Protein 2PBP (pdb70)

Sequence (255 aa):
FVSIAARQEGAVGIIELARPDVLNALSRQMVAEIVAAVEAFDRNEKVRVIVLTGRGRAFAAGADIQEMAKDDPIRLEWLNQFADWDRLSIVKTPMIAAVNGLALGGGFELALSCDLIVASSAAEFGFPEVNLGVMPGAGGTQRLTKLIGPKRALEWLWTGARMSAKEAEQLGIVNRVVSPELLMEETMRLAGRLAEQPPLALRLIKEAVQKAVDYPLYEGMQFERKNFYLLFASEDQKEGMAAFLEKRKPRFQGK

Radius of gyration: 18.99 Å; Cα contacts (8 Å, |Δi|>4): 459; chains: 1; bounding box: 45×54×40 Å

InterPro domains:
  IPR001753 Enoyl-CoA hydratase/isomerase-like domain [PF00378] (12-257)
  IPR014748 Enoyl-CoA hydratase, C-terminal [G3DSA:1.10.12.10] (201-257)
  IPR018376 Enoyl-CoA hydratase/isomerase, conserved site [PS00166] (99-119)
  IPR029045 ClpP/crotonase-like domain superfamily [SSF52096] (7-257)

Secondary structure (DSSP, 8-state):
--SEEEEEETTEEEEEE--GGGTT---HHHHHHHHHHHHHHHH-TT--EEEEEESTTEEE----HHHHHT--HHHHHHH-TTHHHHHHHT--S-EEEEE-SEEETHHHHHHHTSSEEEEETT-EEE-GGGGGT----SSHHHHHHHHH-HHHHHHHHHH-PPEEHHHHHHTTS-SEEE-GGGHHHHHHHHHHHHHTS-HHHHHHHHHHHHHHHHS-HHHHHHHHHHHHHHHTTSHHHHHHHHHHHTTS-------

Foldseek 3Di:
DPQWDWDDDFQEIEIEGRDVVVLSAPALVSLLVVLVSLVVSLPDPSHQEYEQAYPDQFRYEYHDPVRVVVDDVVVCVVPVSLVSLVSLLPRLHAYEYLTLAEQEQVRLLNRLSHDAYEYAQRYKYAYQQVVVVGFRDNCLLPSVCLQQNDVVSCVRRNPRDIHGPVVCCVSVNHVYYYHNVCRVVVVVVVSVVSSQDASLVSRLVVVLVVCVSPPDVVVSVVSSVVSVVVCVVDVQVVQVVVCVVVVHRGRHDND

Organism: Geobacillus kaustophilus (strain HTA426) (NCBI:txid235909)

Solvent-accessible surface area: 13841 Å² total; per-residue (Å²): 141,126,6,11,38,52,121,100,102,70,27,6,0,1,0,41,0,19,86,51,104,67,49,0,14,9,21,68,105,4,7,40,11,1,4,45,4,0,35,43,18,38,173,53,161,150,7,49,0,0,0,0,10,8,97,51,170,1,0,0,18,24,28,65,94,146,37,61,77,132,36,68,112,116,74,69,127,208,62,94,48,83,38,36,22,92,106,4,44,129,6,78,11,17,2,1,0,0,0,26,0,24,0,19,3,11,0,2,5,1,0,14,12,12,55,53,6,0,0,0,76,52,2,57,0,4,2,49,22,50,106,94,72,81,125,8,40,8,25,0,34,110,64,0,46,118,86,4,25,76,180,121,0,72,104,33,16,179,77,8,48,122,1,55,5,113,73,0,46,134,29,54,9,4,77,86,34,16,45,72,130,72,4,62,86,28,0,36,108,35,0,28,132,39,7,115,83,26,30,53,23,37,89,18,105,24,29,17,78,72,59,73,81,104,84,98,141,150,87,13,80,64,61,91,88,124,12,122,133,111,35,91,88,10,103,6,38,133,39,20,101,36,0,168,146,108,184,96,153,50,152,30,121,21,103

Structure (mmCIF, N/CA/C/O backbone):
data_2PBP
#
_entry.id   2PBP
#
_cell.length_a   75.801
_cell.length_b   75.801
_cell.length_c   137.060
_cell.angle_alpha   90.00
_cell.angle_beta   90.00
_cell.angle_gamma   120.00
#
_symmetry.space_group_name_H-M   'P 63 2 2'
#
loop_
_entity.id
_entity.type
_entity.pdbx_description
1 polymer 'Enoyl-CoA hydratase subunit I'
2 water water
#
loop_
_atom_site.group_PDB
_atom_site.id
_atom_site.type_symbol
_atom_site.label_atom_id
_atom_site.label_alt_id
_atom_site.label_comp_id
_atom_site.label_asym_id
_atom_site.label_entity_id
_atom_site.label_seq_id
_atom_site.pdbx_PDB_ins_code
_atom_site.Cartn_x
_atom_site.Cartn_y
_atom_site.Cartn_z
_atom_site.occupancy
_atom_site.B_iso_or_equiv
_atom_site.auth_seq_id
_atom_site.auth_comp_id
_atom_site.auth_asym_id
_atom_site.auth_atom_id
_atom_site.pdbx_PDB_model_num
ATOM 1 N N . PHE A 1 4 ? 2.914 48.353 22.654 1.00 40.54 4 PHE A N 1
ATOM 2 C CA . PHE A 1 4 ? 3.400 49.617 22.029 1.00 40.39 4 PHE A CA 1
ATOM 3 C C . PHE A 1 4 ? 2.402 50.132 20.999 1.00 38.14 4 PHE A C 1
ATOM 4 O O . PHE A 1 4 ? 1.829 49.358 20.231 1.00 38.23 4 PHE A O 1
ATOM 12 N N . VAL A 1 5 ? 2.201 51.444 20.985 1.00 32.63 5 VAL A N 1
ATOM 13 C CA . VAL A 1 5 ? 1.267 52.054 20.052 1.00 30.87 5 VAL A CA 1
ATOM 14 C C . VAL A 1 5 ? 1.943 53.042 19.108 1.00 28.42 5 VAL A C 1
ATOM 15 O O . VAL A 1 5 ? 1.314 53.535 18.173 1.00 29.98 5 VAL A O 1
ATOM 19 N N . SER A 1 6 ? 3.222 53.324 19.344 1.00 21.47 6 SER A N 1
ATOM 20 C CA . SER A 1 6 ? 3.953 54.268 18.504 1.00 18.24 6 SER A CA 1
ATOM 21 C C . SER A 1 6 ? 5.136 53.644 17.768 1.00 15.53 6 SER A C 1
ATOM 22 O O . SER A 1 6 ? 5.736 54.281 16.904 1.00 12.06 6 SER A O 1
ATOM 25 N N . ILE A 1 7 ? 5.476 52.408 18.116 1.00 13.36 7 ILE A N 1
ATOM 26 C CA . ILE A 1 7 ? 6.588 51.722 17.467 1.00 13.37 7 ILE A CA 1
ATOM 27 C C . ILE A 1 7 ? 6.229 50.275 17.167 1.00 13.76 7 ILE A C 1
ATOM 28 O O . ILE A 1 7 ? 5.242 49.754 17.682 1.00 11.92 7 ILE A O 1
ATOM 33 N N . ALA A 1 8 ? 7.036 49.640 16.323 1.00 11.60 8 ALA A N 1
ATOM 34 C CA . ALA A 1 8 ? 6.838 48.245 15.956 1.00 12.42 8 ALA A CA 1
ATOM 35 C C . ALA A 1 8 ? 8.195 47.555 16.010 1.00 13.90 8 ALA A C 1
ATOM 36 O O . ALA A 1 8 ? 9.135 47.970 15.330 1.00 13.88 8 ALA A O 1
ATOM 38 N N . ALA A 1 9 ? 8.299 46.513 16.828 1.00 13.32 9 ALA A N 1
ATOM 39 C CA . ALA A 1 9 ? 9.553 45.781 16.965 1.00 12.96 9 ALA A CA 1
ATOM 40 C C . ALA A 1 9 ? 9.455 44.382 16.374 1.00 14.95 9 ALA A C 1
ATOM 41 O O . ALA A 1 9 ? 8.397 43.750 16.408 1.00 16.00 9 ALA A O 1
ATOM 43 N N . ARG A 1 10 ? 10.568 43.904 15.831 1.00 14.49 10 ARG A N 1
ATOM 44 C CA . ARG A 1 10 ? 10.628 42.577 15.234 1.00 14.31 10 ARG A CA 1
ATOM 45 C C . ARG A 1 10 ? 12.066 42.088 15.238 1.00 14.08 10 ARG A C 1
ATOM 46 O O . ARG A 1 10 ? 12.994 42.866 15.456 1.00 10.69 10 ARG A O 1
ATOM 54 N N . GLN A 1 11 ? 12.250 40.798 14.993 1.00 13.34 11 GLN A N 1
ATOM 55 C CA . GLN A 1 11 ? 13.588 40.232 14.972 1.00 15.56 11 GLN A CA 1
ATOM 56 C C . GLN A 1 11 ? 13.878 39.500 13.676 1.00 14.30 11 GLN A C 1
ATOM 57 O O . GLN A 1 11 ? 13.009 38.844 13.105 1.00 15.40 11 GLN A O 1
ATOM 63 N N . GLU A 1 12 ? 15.111 39.639 13.213 1.00 12.88 12 GLU A N 1
ATOM 64 C CA . GLU A 1 12 ? 15.569 38.991 11.994 1.00 14.81 12 GLU A CA 1
ATOM 65 C C . GLU A 1 12 ? 16.894 38.361 12.390 1.00 12.75 12 GLU A C 1
ATOM 66 O O . GLU A 1 12 ? 17.931 39.022 12.388 1.00 11.17 12 GLU A O 1
ATOM 72 N N . GLY A 1 13 ? 16.852 37.082 12.753 1.00 10.56 13 GLY A N 1
ATOM 73 C CA . GLY A 1 13 ? 18.063 36.412 13.181 1.00 10.15 13 GLY A CA 1
ATOM 74 C C . GLY A 1 13 ? 18.477 36.992 14.522 1.00 9.35 13 GLY A C 1
ATOM 75 O O . GLY A 1 13 ? 17.666 37.060 15.445 1.00 10.40 13 GLY A O 1
ATOM 76 N N . ALA A 1 14 ? 19.729 37.426 14.630 1.00 8.53 14 ALA A N 1
ATOM 77 C CA . ALA A 1 14 ? 20.238 38.002 15.873 1.00 8.92 14 ALA A CA 1
ATOM 78 C C . ALA A 1 14 ? 20.144 39.526 15.856 1.00 8.74 14 ALA A C 1
ATOM 79 O O . ALA A 1 14 ? 20.770 40.206 16.671 1.00 9.13 14 ALA A O 1
ATOM 81 N N . VAL A 1 15 ? 19.354 40.057 14.929 1.00 7.84 15 VAL A N 1
ATOM 82 C CA . VAL A 1 15 ? 19.181 41.502 14.800 1.00 7.58 15 VAL A CA 1
ATOM 83 C C . VAL A 1 15 ? 17.785 41.937 15.246 1.00 9.59 15 VAL A C 1
ATOM 8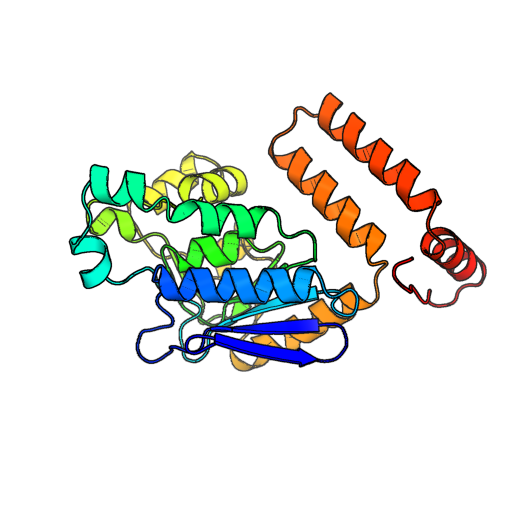4 O O . VAL A 1 15 ? 16.778 41.431 14.750 1.00 11.10 15 VAL A O 1
ATOM 88 N N . GLY A 1 16 ? 17.732 42.867 16.196 1.00 9.32 16 GLY A N 1
ATOM 89 C CA . GLY A 1 16 ? 16.454 43.363 16.670 1.00 8.79 16 GLY A CA 1
ATOM 90 C C . GLY A 1 16 ? 16.178 44.670 15.952 1.00 11.45 16 GLY A C 1
ATOM 91 O O . GLY A 1 16 ? 17.039 45.549 15.907 1.00 10.51 16 GLY A O 1
ATOM 92 N N . ILE A 1 17 ? 14.984 44.793 15.379 1.00 8.12 17 ILE A N 1
ATOM 93 C CA . ILE A 1 17 ? 14.613 46.001 14.653 1.00 9.25 17 ILE A CA 1
ATOM 94 C C . ILE A 1 17 ? 13.500 46.766 15.363 1.00 8.55 17 ILE A C 1
ATOM 95 O O . ILE A 1 17 ? 12.492 46.188 15.769 1.00 9.24 17 ILE A O 1
ATOM 100 N N . ILE A 1 18 ? 13.696 48.069 15.517 1.00 7.59 18 ILE A N 1
ATOM 101 C CA . ILE A 1 18 ? 12.685 48.915 16.126 1.00 8.10 18 ILE A CA 1
ATOM 102 C C . ILE A 1 18 ? 12.327 49.965 15.079 1.00 10.48 18 ILE A C 1
ATOM 103 O O . ILE A 1 18 ? 13.158 50.790 14.693 1.00 10.16 18 ILE A O 1
ATOM 108 N N . GLU A 1 19 ? 11.091 49.910 14.602 1.00 9.21 19 GLU A N 1
ATOM 109 C CA . GLU A 1 19 ? 10.622 50.840 13.589 1.00 9.40 19 GLU A CA 1
ATOM 110 C C . GLU A 1 19 ? 9.653 51.846 14.191 1.00 8.14 19 GLU A C 1
ATOM 111 O O . GLU A 1 19 ? 8.610 51.466 14.724 1.00 9.44 19 GLU A O 1
ATOM 117 N N . LEU A 1 20 ? 10.008 53.127 14.132 1.00 6.53 20 LEU A N 1
ATOM 118 C CA . LEU A 1 20 ? 9.116 54.163 14.647 1.00 8.15 20 LEU A CA 1
ATOM 119 C C . LEU A 1 20 ? 7.901 54.068 13.732 1.00 8.99 20 LEU A C 1
ATOM 120 O O . LEU A 1 20 ? 8.042 54.104 12.506 1.00 9.38 20 LEU A O 1
ATOM 125 N N . ALA A 1 21 ? 6.716 53.947 14.323 1.00 10.17 21 ALA A N 1
ATOM 126 C CA . ALA A 1 21 ? 5.497 53.773 13.542 1.00 12.46 21 ALA A CA 1
ATOM 127 C C . ALA A 1 21 ? 4.431 54.865 13.604 1.00 12.38 21 ALA A C 1
ATOM 128 O O . ALA A 1 21 ? 3.244 54.566 13.759 1.00 13.24 21 ALA A O 1
ATOM 130 N N . ARG A 1 22 ? 4.843 56.124 13.482 1.00 9.49 22 ARG A N 1
ATOM 131 C CA . ARG A 1 22 ? 3.892 57.230 13.479 1.0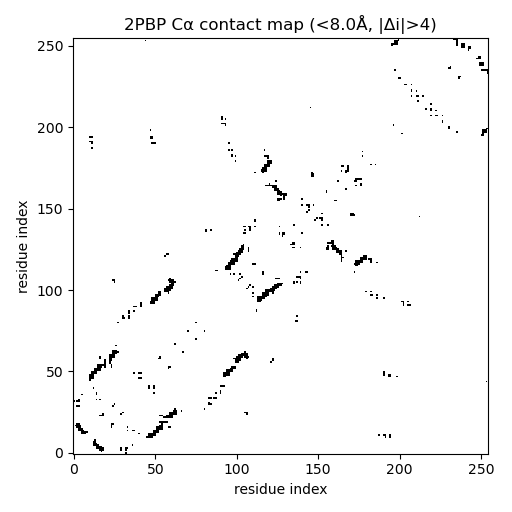0 9.13 22 ARG A CA 1
ATOM 132 C C . ARG A 1 22 ? 4.201 58.156 12.307 1.00 8.65 22 ARG A C 1
ATOM 133 O O . ARG A 1 22 ? 4.407 59.357 12.483 1.00 9.23 22 ARG A O 1
ATOM 141 N N . PRO A 1 23 ? 4.230 57.600 11.083 1.00 7.74 23 PRO A N 1
ATOM 142 C CA . PRO A 1 23 ? 4.518 58.381 9.878 1.00 9.43 23 PRO A CA 1
ATOM 143 C C . PRO A 1 23 ? 3.523 59.514 9.655 1.00 9.07 23 PRO A C 1
ATOM 144 O O . PRO A 1 23 ? 3.841 60.497 8.995 1.00 10.79 23 PRO A O 1
ATOM 148 N N . ASP A 1 24 ? 2.324 59.367 10.214 1.00 11.79 24 ASP A N 1
ATOM 149 C CA . ASP A 1 24 ? 1.284 60.385 10.086 1.00 11.35 24 ASP A CA 1
ATOM 150 C C . ASP A 1 24 ? 1.745 61.713 10.694 1.00 12.66 24 ASP A C 1
ATOM 151 O O . ASP A 1 24 ? 1.245 62.779 10.333 1.00 13.77 24 ASP A O 1
ATOM 156 N N . VAL A 1 25 ? 2.695 61.644 11.623 1.00 11.58 25 VAL A N 1
ATOM 157 C CA . VAL A 1 25 ? 3.245 62.847 12.243 1.00 9.22 25 VAL A CA 1
ATOM 158 C C . VAL A 1 25 ? 4.768 62.837 12.106 1.00 11.54 25 VAL A C 1
ATOM 159 O O . VAL A 1 25 ? 5.492 63.415 12.918 1.00 11.03 25 VAL A O 1
ATOM 163 N N . LEU A 1 26 ? 5.241 62.172 11.057 1.00 10.47 26 LEU A N 1
ATOM 164 C CA . LEU A 1 26 ? 6.668 62.074 10.771 1.00 12.01 26 LEU A CA 1
ATOM 165 C C . LEU A 1 26 ? 7.473 61.526 11.949 1.00 9.74 26 LEU A C 1
ATOM 166 O O . LEU A 1 26 ? 8.594 61.969 12.206 1.00 8.41 26 LEU A O 1
ATOM 171 N N . ASN A 1 27 ? 6.889 60.560 12.652 1.00 7.29 27 ASN A N 1
ATOM 172 C CA . ASN A 1 27 ? 7.525 59.914 13.799 1.00 9.71 27 ASN A CA 1
ATOM 173 C C . ASN A 1 27 ? 8.049 60.910 14.827 1.00 11.51 27 ASN A C 1
ATOM 174 O O . ASN A 1 27 ? 9.147 60.746 15.357 1.00 12.19 27 ASN A O 1
ATOM 179 N N . ALA A 1 28 ? 7.248 61.933 15.109 1.00 9.16 28 ALA A N 1
ATOM 180 C CA . ALA A 1 28 ? 7.626 62.966 16.068 1.00 9.66 28 ALA A CA 1
ATOM 181 C C . ALA A 1 28 ? 8.035 62.362 17.406 1.00 7.21 28 ALA A C 1
ATOM 182 O O . ALA A 1 28 ? 7.301 61.564 17.992 1.00 6.29 28 ALA A O 1
ATOM 184 N N . LEU A 1 29 ? 9.210 62.751 17.889 1.00 7.69 29 LEU A N 1
ATOM 185 C CA . LEU A 1 29 ? 9.708 62.236 19.156 1.00 6.67 29 LEU A CA 1
ATOM 186 C C . LEU A 1 29 ? 9.130 62.952 20.372 1.00 7.95 29 LEU A C 1
ATOM 187 O O . LEU A 1 29 ? 9.816 63.721 21.044 1.00 9.84 29 LEU A O 1
ATOM 192 N N . SER A 1 30 ? 7.856 62.694 20.641 1.00 10.37 30 SER A N 1
ATOM 193 C CA . SER A 1 30 ? 7.181 63.276 21.796 1.00 9.37 30 SER A CA 1
ATOM 194 C C . SER A 1 30 ? 7.699 62.496 22.997 1.00 9.17 30 SER A C 1
ATOM 195 O O . SER A 1 30 ? 8.373 61.481 22.826 1.00 6.43 30 SER A O 1
ATOM 198 N N . ARG A 1 31 ? 7.395 62.952 24.207 1.00 7.38 31 ARG A N 1
ATOM 199 C CA . ARG A 1 31 ? 7.857 62.231 25.383 1.00 8.96 31 ARG A CA 1
ATOM 200 C C . ARG A 1 31 ? 7.327 60.796 25.370 1.00 10.00 31 ARG A C 1
ATOM 201 O O . ARG A 1 31 ? 8.021 59.868 25.785 1.00 9.22 31 ARG A O 1
ATOM 209 N N . GLN A 1 32 ? 6.103 60.612 24.881 1.00 9.09 32 GLN A N 1
ATOM 210 C CA . GLN A 1 32 ? 5.504 59.280 24.825 1.00 11.59 32 GLN A CA 1
ATOM 211 C C . GLN A 1 32 ? 6.269 58.370 23.865 1.00 9.82 32 GLN A C 1
ATOM 212 O O . GLN A 1 32 ? 6.551 57.214 24.184 1.00 8.60 32 GLN A O 1
ATOM 218 N N . MET A 1 33 ? 6.598 58.898 22.690 1.00 8.47 33 MET A N 1
ATOM 219 C CA . MET A 1 33 ? 7.338 58.138 21.683 1.00 10.22 33 MET A CA 1
ATOM 220 C C . MET A 1 33 ? 8.707 57.728 22.225 1.00 9.35 33 MET A C 1
ATOM 221 O O . MET A 1 33 ? 9.117 56.573 22.099 1.00 7.91 33 MET A O 1
ATOM 226 N N . VAL A 1 34 ? 9.412 58.677 22.832 1.00 8.98 34 VAL A N 1
ATOM 227 C CA . VAL A 1 34 ? 10.729 58.392 23.392 1.00 7.63 34 VAL A CA 1
ATOM 228 C C . VAL A 1 34 ? 10.648 57.295 24.451 1.00 8.09 34 VAL A C 1
ATOM 229 O O . VAL A 1 34 ? 11.483 56.390 24.475 1.00 8.64 34 VAL A O 1
ATOM 233 N N . ALA A 1 35 ? 9.640 57.368 25.319 1.00 6.54 35 ALA A N 1
ATOM 234 C CA . ALA A 1 35 ? 9.477 56.366 26.365 1.00 8.56 35 ALA A CA 1
ATOM 235 C C . ALA A 1 35 ? 9.311 54.975 25.759 1.00 8.87 35 ALA A C 1
ATOM 236 O O . ALA A 1 35 ? 9.881 54.007 26.256 1.00 9.03 35 ALA A O 1
ATOM 238 N N . GLU A 1 36 ? 8.537 54.875 24.683 1.00 9.22 36 GLU A N 1
ATOM 239 C CA . GLU A 1 36 ? 8.332 53.584 24.032 1.00 11.14 36 GLU A CA 1
ATOM 240 C C . GLU A 1 36 ? 9.631 53.081 23.410 1.00 10.31 36 GLU A C 1
ATOM 241 O O . GLU A 1 36 ? 9.943 51.890 23.476 1.00 7.25 36 GLU A O 1
ATOM 247 N N . ILE A 1 37 ? 10.389 53.993 22.813 1.00 10.50 37 ILE A N 1
ATOM 248 C CA . ILE A 1 37 ? 11.660 53.632 22.200 1.00 8.96 37 ILE A CA 1
ATOM 249 C C . ILE A 1 37 ? 12.602 53.099 23.276 1.00 9.88 37 ILE A C 1
ATOM 250 O O . ILE A 1 37 ? 13.249 52.073 23.088 1.00 10.40 37 ILE A O 1
ATOM 255 N N . VAL A 1 38 ? 12.667 53.793 24.410 1.00 10.24 38 VAL A N 1
ATOM 256 C CA . VAL A 1 38 ? 13.531 53.374 25.514 1.00 12.82 38 VAL A CA 1
ATOM 257 C C . VAL A 1 38 ? 13.156 51.979 26.008 1.00 11.10 38 VAL A C 1
ATOM 258 O O . VAL A 1 38 ? 14.024 51.130 26.233 1.00 10.14 38 VAL A O 1
ATOM 262 N N . ALA A 1 39 ? 11.859 51.747 26.170 1.00 9.79 39 ALA A N 1
ATOM 263 C CA . ALA A 1 39 ? 11.375 50.459 26.641 1.00 8.94 39 ALA A CA 1
ATOM 264 C C . ALA A 1 39 ? 11.744 49.349 25.659 1.00 7.70 39 ALA A C 1
ATOM 265 O O . ALA A 1 39 ? 12.225 48.291 26.060 1.00 9.84 39 ALA A O 1
ATOM 267 N N . ALA A 1 40 ? 11.528 49.600 24.373 1.00 7.95 40 ALA A N 1
ATOM 268 C CA . ALA A 1 40 ? 11.834 48.608 23.345 1.00 8.89 40 ALA A CA 1
ATOM 269 C C . ALA A 1 40 ? 13.333 48.338 23.253 1.00 8.63 40 ALA A C 1
ATOM 270 O O . ALA A 1 40 ? 13.759 47.183 23.150 1.00 8.61 40 ALA A O 1
ATOM 272 N N . VAL A 1 41 ? 14.134 49.399 23.287 1.00 7.65 41 VAL A N 1
ATOM 273 C CA . VAL A 1 41 ? 15.581 49.240 23.206 1.00 8.70 41 VAL A CA 1
ATOM 274 C C . VAL A 1 41 ? 16.145 48.506 24.422 1.00 8.88 41 VAL A C 1
ATOM 275 O O . VAL A 1 41 ? 16.997 47.632 24.281 1.00 8.84 41 VAL A O 1
ATOM 279 N N . GLU A 1 42 ? 15.677 48.852 25.618 1.00 8.14 42 GLU A N 1
ATOM 280 C CA . GLU A 1 42 ? 16.176 48.182 26.809 1.00 9.90 42 GLU A CA 1
ATOM 281 C C . GLU A 1 42 ? 15.789 46.704 26.797 1.00 10.50 42 GLU A C 1
ATOM 282 O O . GLU A 1 42 ? 16.540 45.861 27.281 1.00 13.41 42 GLU A O 1
ATOM 288 N N . ALA A 1 43 ? 14.631 46.392 26.224 1.00 11.41 43 ALA A N 1
ATOM 289 C CA . ALA A 1 43 ? 14.176 45.007 26.144 1.00 12.91 43 ALA A CA 1
ATOM 290 C C . ALA A 1 43 ? 15.133 44.198 25.266 1.00 12.50 43 ALA A C 1
ATOM 291 O O . ALA A 1 43 ? 15.573 43.112 25.646 1.00 11.39 43 ALA A O 1
ATOM 293 N N . PHE A 1 44 ? 15.452 44.730 24.089 1.00 11.10 44 PHE A N 1
ATOM 294 C CA . PHE A 1 44 ? 16.372 44.052 23.182 1.00 10.90 44 PHE A CA 1
ATOM 295 C C . PHE A 1 44 ? 17.780 44.012 23.783 1.00 10.93 44 PHE A C 1
ATOM 296 O O . PHE A 1 44 ? 18.525 43.058 23.569 1.00 11.11 44 PHE A O 1
ATOM 304 N N . ASP A 1 45 ? 18.142 45.054 24.526 1.00 10.51 45 ASP A N 1
ATOM 305 C CA . ASP A 1 45 ? 19.466 45.133 25.145 1.00 11.46 45 ASP A CA 1
ATOM 306 C C . ASP A 1 45 ? 19.654 44.016 26.173 1.00 13.61 45 ASP A C 1
ATOM 307 O O . ASP A 1 45 ? 20.758 43.487 26.322 1.00 12.20 45 ASP A O 1
ATOM 312 N N . ARG A 1 46 ? 18.573 43.651 26.861 1.00 13.56 46 ARG A N 1
ATOM 313 C CA . ARG A 1 46 ? 18.615 42.593 27.875 1.00 17.17 46 ARG A CA 1
ATOM 314 C C . ARG A 1 46 ? 18.543 41.188 27.266 1.00 16.04 46 ARG A C 1
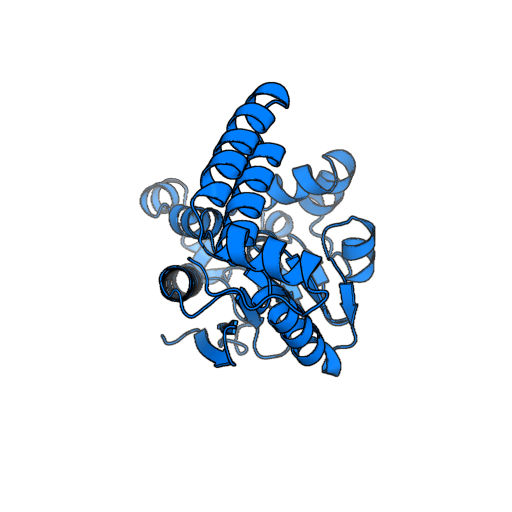ATOM 315 O O . ARG A 1 46 ? 18.894 40.205 27.921 1.00 15.11 46 ARG A O 1
ATOM 323 N N . ASN A 1 47 ? 18.078 41.099 26.022 1.00 15.20 47 ASN A N 1
ATOM 324 C CA . ASN A 1 47 ? 17.937 39.822 25.318 1.00 14.39 47 ASN A CA 1
ATOM 325 C C . ASN A 1 47 ? 19.270 39.396 24.698 1.00 14.51 47 ASN A C 1
ATOM 326 O O . ASN A 1 47 ? 19.720 39.984 23.717 1.00 12.03 47 ASN A O 1
ATOM 331 N N . GLU A 1 48 ? 19.894 38.365 25.254 1.00 14.39 48 GLU A N 1
ATOM 332 C CA . GLU A 1 48 ? 21.174 37.911 24.728 1.00 15.92 48 GLU A CA 1
ATOM 333 C C . GLU A 1 48 ? 21.090 37.325 23.323 1.00 13.96 48 GLU A C 1
ATOM 334 O O . GLU A 1 48 ? 22.113 37.096 22.679 1.00 16.08 48 GLU A O 1
ATOM 340 N N . LYS A 1 49 ? 19.872 37.097 22.842 1.00 10.54 49 LYS A N 1
ATOM 341 C CA . LYS A 1 49 ? 19.676 36.564 21.496 1.00 12.14 49 LYS A CA 1
ATOM 342 C C . LYS A 1 49 ? 19.860 37.671 20.471 1.00 10.62 49 LYS A C 1
ATOM 343 O O . LYS A 1 49 ? 20.054 37.411 19.282 1.00 11.05 49 LYS A O 1
ATOM 349 N N . VAL A 1 50 ? 19.783 38.908 20.945 1.00 7.71 50 VAL A N 1
ATOM 350 C CA . VAL A 1 50 ? 19.934 40.075 20.089 1.00 8.30 50 VAL A CA 1
ATOM 351 C C . VAL A 1 50 ? 21.358 40.605 20.190 1.00 9.83 50 VAL A C 1
ATOM 352 O O . VAL A 1 50 ? 21.796 41.046 21.253 1.00 11.13 50 VAL A O 1
ATOM 356 N N . ARG A 1 51 ? 22.077 40.560 19.077 1.00 7.65 51 ARG A N 1
ATOM 357 C CA . ARG A 1 51 ? 23.458 41.020 19.046 1.00 6.95 51 ARG A CA 1
ATOM 358 C C . ARG A 1 51 ? 23.609 42.419 18.462 1.00 6.54 51 ARG A C 1
ATOM 359 O O . ARG A 1 51 ? 24.616 43.090 18.692 1.00 6.01 51 ARG A O 1
ATOM 367 N N . VAL A 1 52 ? 22.609 42.851 17.700 1.00 5.75 52 VAL A N 1
ATOM 368 C CA . VAL A 1 52 ? 22.619 44.179 17.090 1.00 6.22 52 VAL A CA 1
ATOM 369 C C . VAL A 1 52 ? 21.195 44.723 17.074 1.00 5.45 52 VAL A C 1
ATOM 370 O O . VAL A 1 52 ? 20.238 43.986 16.828 1.00 8.10 52 VAL A O 1
ATOM 374 N N . ILE A 1 53 ? 21.064 46.013 17.351 1.00 6.33 53 ILE A N 1
ATOM 375 C CA . ILE A 1 53 ? 19.768 46.675 17.357 1.00 5.83 53 ILE A CA 1
ATOM 376 C C . ILE A 1 53 ? 19.785 47.726 16.256 1.00 7.78 53 ILE A C 1
ATOM 377 O O . ILE A 1 53 ? 20.727 48.512 16.155 1.00 8.14 53 ILE A O 1
ATOM 382 N N . VAL A 1 54 ? 18.748 47.727 15.427 1.00 7.06 54 VAL A N 1
ATOM 383 C CA . VAL A 1 54 ? 18.637 48.695 14.342 1.00 5.82 54 VAL A CA 1
ATOM 384 C C . VAL A 1 54 ? 17.399 49.560 14.550 1.00 5.91 54 VAL A C 1
ATOM 385 O O . VAL A 1 54 ? 16.310 49.042 14.796 1.00 6.39 54 VAL A O 1
ATOM 389 N N . LEU A 1 55 ? 17.580 50.874 14.470 1.00 6.23 55 LEU A N 1
ATOM 390 C CA . LEU A 1 55 ? 16.476 51.812 14.622 1.00 6.53 55 LEU A CA 1
ATOM 391 C C . LEU A 1 55 ? 16.212 52.435 13.260 1.00 7.18 55 LEU A C 1
ATOM 392 O O . LEU A 1 55 ? 17.147 52.808 12.550 1.00 6.35 55 LEU A O 1
ATOM 397 N N . THR A 1 56 ? 14.941 52.547 12.896 1.00 4.26 56 THR A N 1
ATOM 398 C CA . THR A 1 56 ? 14.589 53.156 11.626 1.00 6.10 56 THR A CA 1
ATOM 399 C C . THR A 1 56 ? 13.167 53.699 11.710 1.00 6.55 56 THR A C 1
ATOM 400 O O . THR A 1 56 ? 12.428 53.385 12.645 1.00 7.53 56 THR A O 1
ATOM 404 N N . GLY A 1 57 ? 12.790 54.524 10.742 1.00 6.79 57 GLY A N 1
ATOM 405 C CA . GLY A 1 57 ? 11.458 55.096 10.754 1.00 9.24 57 GLY A CA 1
ATOM 406 C C . GLY A 1 57 ? 10.586 54.650 9.601 1.00 10.46 57 GLY A C 1
ATOM 407 O O . GLY A 1 57 ? 11.073 54.342 8.514 1.00 12.43 57 GLY A O 1
ATOM 408 N N . ARG A 1 58 ? 9.282 54.606 9.845 1.00 11.85 58 ARG A N 1
ATOM 409 C CA . ARG A 1 58 ? 8.330 54.215 8.818 1.00 12.60 58 ARG A CA 1
ATOM 410 C C . ARG A 1 58 ? 7.943 55.470 8.044 1.00 13.38 58 ARG A C 1
ATOM 411 O O . ARG A 1 58 ? 7.858 56.557 8.614 1.00 12.38 58 ARG A O 1
ATOM 419 N N . GLY A 1 59 ? 7.719 55.326 6.743 1.00 15.74 59 GLY A N 1
ATOM 420 C CA . GLY A 1 59 ? 7.341 56.479 5.946 1.00 16.53 59 GLY A CA 1
ATOM 421 C C . GLY A 1 59 ? 8.530 57.218 5.366 1.00 17.69 59 GLY A C 1
ATOM 422 O O . GLY A 1 59 ? 9.599 56.637 5.186 1.00 18.22 59 GLY A O 1
ATOM 423 N N . ARG A 1 60 ? 8.359 58.508 5.091 1.00 17.88 60 ARG A N 1
ATOM 424 C CA . ARG A 1 60 ? 9.436 59.291 4.498 1.00 19.60 60 ARG A CA 1
ATOM 425 C C . ARG A 1 60 ? 10.407 59.916 5.497 1.00 17.68 60 ARG A C 1
ATOM 426 O O . ARG A 1 60 ? 11.470 60.399 5.109 1.00 18.67 60 ARG A O 1
A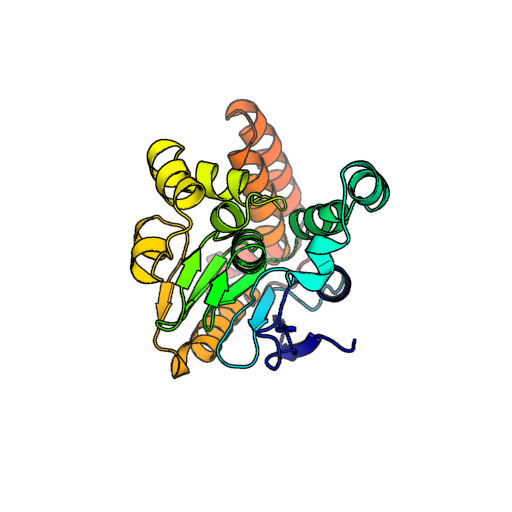TOM 434 N N . ALA A 1 61 ? 10.056 59.910 6.778 1.00 14.49 61 ALA A N 1
ATOM 435 C CA . ALA A 1 61 ? 10.937 60.493 7.783 1.00 11.71 61 ALA A CA 1
ATOM 436 C C . ALA A 1 61 ? 11.475 59.462 8.763 1.00 9.52 61 ALA A C 1
ATOM 437 O O . ALA A 1 61 ? 10.832 58.444 9.030 1.00 8.60 61 ALA A O 1
ATOM 439 N N . PHE A 1 62 ? 12.671 59.725 9.281 1.00 7.27 62 PHE A N 1
ATOM 440 C CA . PHE A 1 62 ? 13.277 58.858 10.281 1.00 7.34 62 PHE A CA 1
ATOM 441 C C . PHE A 1 62 ? 12.557 59.274 11.556 1.00 7.36 62 PHE A C 1
ATOM 442 O O . PHE A 1 62 ? 11.864 58.473 12.183 1.00 7.52 62 PHE A O 1
ATOM 450 N N . ALA A 1 63 ? 12.705 60.547 11.915 1.00 7.73 63 ALA A N 1
ATOM 451 C CA . ALA A 1 63 ? 12.055 61.090 13.103 1.00 8.25 63 ALA A CA 1
ATOM 452 C C . ALA A 1 63 ? 12.201 62.603 13.195 1.00 10.04 63 ALA A C 1
ATOM 453 O O . ALA A 1 63 ? 13.280 63.149 12.977 1.00 7.55 63 ALA A O 1
ATOM 455 N N . ALA A 1 64 ? 11.098 63.277 13.503 1.00 12.93 64 ALA A N 1
ATOM 456 C CA . ALA A 1 64 ? 11.109 64.724 13.670 1.00 14.48 64 ALA A CA 1
ATOM 457 C C . ALA A 1 64 ? 11.113 64.957 15.178 1.00 15.32 64 ALA A C 1
ATOM 458 O O . ALA A 1 64 ? 11.027 64.007 15.954 1.00 16.14 64 ALA A O 1
ATOM 460 N N . GLY A 1 65 ? 11.217 66.211 15.597 1.00 14.08 65 GLY A N 1
ATOM 461 C CA . GLY A 1 65 ? 11.226 66.491 17.021 1.00 14.45 65 GLY A CA 1
ATOM 462 C C . GLY A 1 65 ? 9.824 66.567 17.588 1.00 15.00 65 GLY A C 1
ATOM 463 O O . GLY A 1 65 ? 8.843 66.444 16.851 1.00 14.53 65 GLY A O 1
ATOM 464 N N . ALA A 1 66 ? 9.726 66.757 18.900 1.00 14.84 66 ALA A N 1
ATOM 465 C CA . ALA A 1 66 ? 8.430 66.866 19.556 1.00 14.84 66 ALA A CA 1
ATOM 466 C C . ALA A 1 66 ? 7.664 68.012 18.908 1.00 16.69 66 ALA A C 1
ATOM 467 O O . ALA A 1 66 ? 8.255 69.031 18.547 1.00 16.34 66 ALA A O 1
ATOM 469 N N . ASP A 1 67 ? 6.354 67.843 18.759 1.00 18.04 67 ASP A N 1
ATOM 470 C CA . ASP A 1 67 ? 5.516 68.865 18.139 1.00 19.99 67 ASP A CA 1
ATOM 471 C C . ASP A 1 67 ? 5.415 70.120 18.997 1.00 18.40 67 ASP A C 1
ATOM 472 O O . ASP A 1 67 ? 5.604 70.072 20.214 1.00 17.27 67 ASP A O 1
ATOM 477 N N . ILE A 1 68 ? 5.102 71.242 18.354 1.00 16.31 68 ILE A N 1
ATOM 478 C CA . ILE A 1 68 ? 4.983 72.516 19.053 1.00 17.85 68 ILE A CA 1
ATOM 479 C C . ILE A 1 68 ? 3.885 72.516 20.108 1.00 16.57 68 ILE A C 1
ATOM 480 O O . ILE A 1 68 ? 4.045 73.118 21.170 1.00 16.33 68 ILE A O 1
ATOM 485 N N . GLN A 1 69 ? 2.769 71.849 19.826 1.00 15.84 69 GLN A N 1
ATOM 486 C CA . GLN A 1 69 ? 1.685 71.822 20.793 1.00 16.12 69 GLN A CA 1
ATOM 487 C C . GLN A 1 69 ? 2.154 71.251 22.129 1.00 14.17 69 GLN A C 1
ATOM 488 O O . GLN A 1 69 ? 1.784 71.757 23.186 1.00 15.58 69 GLN 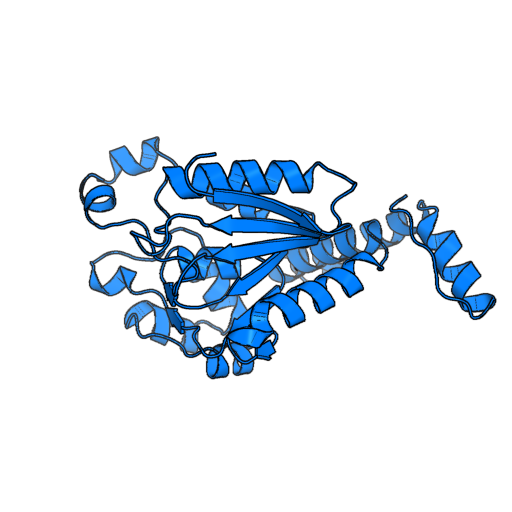A O 1
ATOM 494 N N . GLU A 1 70 ? 2.976 70.206 22.086 1.00 12.11 70 GLU A N 1
ATOM 495 C CA . GLU A 1 70 ? 3.475 69.609 23.321 1.00 11.60 70 GLU A CA 1
ATOM 496 C C . GLU A 1 70 ? 4.496 70.525 23.995 1.00 9.05 70 GLU A C 1
ATOM 497 O O . GLU A 1 70 ? 4.465 70.715 25.213 1.00 10.41 70 GLU A O 1
ATOM 503 N N . MET A 1 71 ? 5.391 71.102 23.201 1.00 9.39 71 MET A N 1
ATOM 504 C CA . MET A 1 71 ? 6.412 71.993 23.742 1.00 9.46 71 MET A CA 1
ATOM 505 C C . MET A 1 71 ? 5.833 73.292 24.291 1.00 9.55 71 MET A C 1
ATOM 506 O O . MET A 1 71 ? 6.338 73.832 25.274 1.00 10.62 71 MET A O 1
ATOM 511 N N . ALA A 1 72 ? 4.778 73.794 23.656 1.00 9.18 72 ALA A N 1
ATOM 512 C CA . ALA A 1 72 ? 4.159 75.045 24.081 1.00 10.63 72 ALA A CA 1
ATOM 513 C C . ALA A 1 72 ? 3.540 74.959 25.471 1.00 10.27 72 ALA A C 1
ATOM 514 O O . ALA A 1 72 ? 3.303 75.979 26.110 1.00 11.32 72 ALA A O 1
ATOM 516 N N . LYS A 1 73 ? 3.276 73.742 25.936 1.00 10.19 73 LYS A N 1
ATOM 517 C CA . LYS A 1 73 ? 2.690 73.549 27.259 1.00 13.12 73 LYS A CA 1
ATOM 518 C C . LYS A 1 73 ? 3.722 73.703 28.372 1.00 12.76 73 LYS A C 1
ATOM 519 O O . LYS A 1 73 ? 3.371 73.903 29.535 1.00 12.77 73 LYS A O 1
ATOM 525 N N . ASP A 1 74 ? 4.996 73.608 28.013 1.00 12.42 74 ASP A N 1
ATOM 526 C CA . ASP A 1 74 ? 6.062 73.680 29.002 1.00 10.90 74 ASP A CA 1
ATOM 527 C C . ASP A 1 74 ? 6.523 75.051 29.487 1.00 10.89 74 ASP A C 1
ATOM 528 O O . ASP A 1 74 ? 6.310 76.076 28.840 1.00 9.90 74 ASP A O 1
ATOM 533 N N . ASP A 1 75 ? 7.155 75.029 30.659 1.00 11.10 75 ASP A N 1
ATOM 534 C CA . ASP A 1 75 ? 7.737 76.195 31.312 1.00 10.73 75 ASP A CA 1
ATOM 535 C C . ASP A 1 75 ? 8.901 75.614 32.126 1.00 9.87 75 ASP A C 1
ATOM 536 O O . ASP A 1 75 ? 8.995 74.398 32.290 1.00 8.55 75 ASP A O 1
ATOM 541 N N . PRO A 1 76 ? 9.805 76.465 32.636 1.00 8.25 76 PRO A N 1
ATOM 542 C CA . PRO A 1 76 ? 10.954 75.984 33.412 1.00 8.90 76 PRO A CA 1
ATOM 543 C C . PRO A 1 76 ? 10.682 74.972 34.530 1.00 8.41 76 PRO A C 1
ATOM 544 O O . PRO A 1 76 ? 11.355 73.947 34.618 1.00 5.58 76 PRO A O 1
ATOM 548 N N . ILE A 1 77 ? 9.705 75.260 35.382 1.00 7.41 77 ILE A N 1
ATOM 549 C CA . ILE A 1 77 ? 9.393 74.371 36.500 1.00 9.17 77 ILE A CA 1
ATOM 550 C C . ILE A 1 77 ? 8.740 73.063 36.060 1.00 7.75 77 ILE A C 1
ATOM 551 O O . ILE A 1 77 ? 9.084 71.992 36.564 1.00 7.01 77 ILE A O 1
ATOM 556 N N . ARG A 1 78 ? 7.801 73.152 35.123 1.00 8.62 78 ARG A N 1
ATOM 557 C CA . ARG A 1 78 ? 7.133 71.965 34.603 1.00 7.65 78 ARG A CA 1
ATOM 558 C C . ARG A 1 78 ? 8.189 71.025 34.009 1.00 7.22 78 ARG A C 1
ATOM 559 O O . ARG A 1 78 ? 8.148 69.812 34.224 1.00 6.36 78 ARG A O 1
ATOM 567 N N . LEU A 1 79 ? 9.140 71.592 33.270 1.00 6.43 79 LEU A N 1
ATOM 568 C CA . LEU A 1 79 ? 10.200 70.793 32.658 1.00 6.40 79 LEU A CA 1
ATOM 569 C C . LEU A 1 79 ? 11.121 70.185 33.712 1.00 6.73 79 LEU A C 1
ATOM 570 O O . LEU A 1 79 ? 11.539 69.032 33.592 1.00 5.51 79 LEU A O 1
ATOM 575 N N . GLU A 1 80 ? 11.435 70.959 34.745 1.00 6.40 80 GLU A N 1
ATOM 576 C CA . GLU A 1 80 ? 12.299 70.468 35.812 1.00 7.35 80 GLU A CA 1
ATOM 577 C C . GLU A 1 80 ? 11.694 69.211 36.441 1.00 5.93 80 GLU A C 1
ATOM 578 O O . GLU A 1 80 ? 12.386 68.215 36.643 1.00 5.08 80 GLU A O 1
ATOM 584 N N . TRP A 1 81 ? 10.400 69.249 36.738 1.00 6.14 81 TRP A N 1
ATOM 585 C CA . TRP A 1 81 ? 9.741 68.090 37.337 1.00 7.65 81 TRP A CA 1
ATOM 586 C C . TRP A 1 81 ? 9.578 66.937 36.342 1.00 7.90 81 TRP A C 1
ATOM 587 O O . TRP A 1 81 ? 9.636 65.769 36.726 1.00 7.34 81 TRP A O 1
ATOM 598 N N . LEU A 1 82 ? 9.366 67.261 35.069 1.00 7.22 82 LEU A N 1
ATOM 599 C CA . LEU A 1 82 ? 9.216 66.232 34.041 1.00 7.34 82 LEU A CA 1
ATOM 600 C C . LEU A 1 82 ? 10.491 65.408 33.886 1.00 7.08 82 LEU A C 1
ATOM 601 O O . LEU A 1 82 ? 10.429 64.189 33.729 1.00 6.37 82 LEU A O 1
ATOM 606 N N . ASN A 1 83 ? 11.639 66.080 33.923 1.00 5.63 83 ASN A N 1
ATOM 607 C CA . ASN A 1 83 ? 12.934 65.414 33.783 1.00 7.40 83 ASN A CA 1
ATOM 608 C C . ASN A 1 83 ? 12.886 64.431 32.612 1.00 7.25 83 ASN A C 1
ATOM 609 O O . ASN A 1 83 ? 13.338 63.288 32.713 1.00 6.10 83 ASN A O 1
ATOM 614 N N . GLN A 1 84 ? 12.350 64.902 31.490 1.00 6.75 84 GLN A N 1
ATOM 615 C CA . GLN A 1 84 ? 12.191 64.081 30.295 1.00 7.21 84 GLN A CA 1
ATOM 616 C C . GLN A 1 84 ? 13.485 63.571 29.673 1.00 6.76 84 GLN A C 1
ATOM 617 O O . GLN A 1 84 ? 13.485 62.556 28.978 1.00 8.83 84 GLN A O 1
ATOM 623 N N . PHE A 1 85 ? 14.590 64.260 29.914 1.00 6.21 85 PHE A N 1
ATOM 624 C CA . PHE A 1 85 ? 15.840 63.832 29.309 1.00 6.60 85 PHE A CA 1
ATOM 625 C C . PHE A 1 85 ? 16.513 62.664 30.013 1.00 7.74 85 PHE A C 1
ATOM 626 O O . PHE A 1 85 ? 17.534 62.160 29.552 1.00 5.43 85 PHE A O 1
ATOM 634 N N . ALA A 1 86 ? 15.928 62.221 31.124 1.00 7.77 86 ALA A N 1
ATOM 635 C CA . ALA A 1 86 ? 16.472 61.067 31.833 1.00 8.01 86 ALA A CA 1
ATOM 636 C C . ALA A 1 86 ? 16.272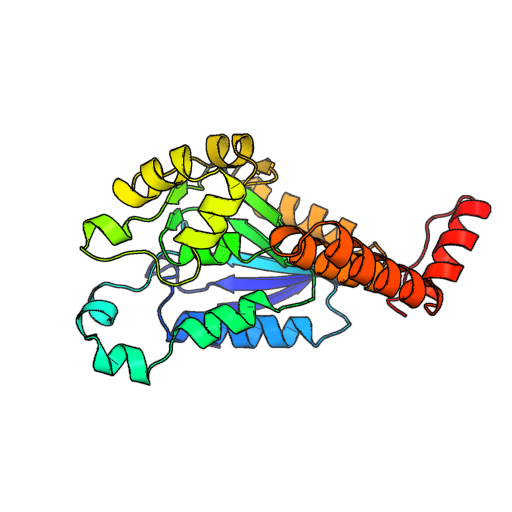 59.860 30.919 1.00 7.25 86 ALA A C 1
ATOM 637 O O . ALA A 1 86 ? 17.060 58.915 30.941 1.00 5.92 86 ALA A O 1
ATOM 639 N N . ASP A 1 87 ? 15.211 59.895 30.114 1.00 8.28 87 ASP A N 1
ATOM 640 C CA . ASP A 1 87 ? 14.941 58.803 29.180 1.00 8.32 87 ASP A CA 1
ATOM 641 C C . ASP A 1 87 ? 16.030 58.771 28.115 1.00 7.59 87 ASP A C 1
ATOM 642 O O . ASP A 1 87 ? 16.422 57.704 27.647 1.00 7.05 87 ASP A O 1
ATOM 647 N N . TRP A 1 88 ? 16.521 59.944 27.728 1.00 7.10 88 TRP A N 1
ATOM 648 C CA . TRP A 1 88 ? 17.575 59.995 26.729 1.00 6.62 88 TRP A CA 1
ATOM 649 C C . TRP A 1 88 ? 18.873 59.460 27.321 1.00 7.87 88 TRP A C 1
ATOM 650 O O . TRP A 1 88 ? 19.683 58.855 26.617 1.00 9.24 88 TRP A O 1
ATOM 661 N N . ASP A 1 89 ? 19.071 59.669 28.618 1.00 5.41 89 ASP A N 1
ATOM 662 C CA . ASP A 1 89 ? 20.275 59.168 29.267 1.00 6.57 89 ASP A CA 1
ATOM 663 C C . ASP A 1 89 ? 20.252 57.642 29.265 1.00 5.39 89 ASP A C 1
ATOM 664 O O . ASP A 1 89 ? 21.293 57.001 29.171 1.00 6.38 89 ASP A O 1
ATOM 669 N N . ARG A 1 90 ? 19.059 57.065 29.377 1.00 5.68 90 ARG A N 1
ATOM 670 C CA . ARG A 1 90 ? 18.927 55.611 29.377 1.00 8.05 90 ARG A CA 1
ATOM 671 C C . ARG A 1 90 ? 19.339 55.058 28.018 1.00 10.13 90 ARG A C 1
ATOM 672 O O . ARG A 1 90 ? 19.902 53.968 27.927 1.00 8.94 90 ARG A O 1
ATOM 680 N N . LEU A 1 91 ? 19.071 55.819 26.962 1.00 9.64 91 LEU A N 1
ATOM 681 C CA . LEU A 1 91 ? 19.439 55.391 25.618 1.00 11.09 91 LEU A CA 1
ATOM 682 C C . LEU A 1 91 ? 20.957 55.428 25.470 1.00 12.56 91 LEU A C 1
ATOM 683 O O . LEU A 1 91 ? 21.549 54.578 24.801 1.00 14.87 91 LEU A O 1
ATOM 688 N N . SER A 1 92 ? 21.578 56.410 26.116 1.00 9.70 92 SER A N 1
ATOM 689 C CA . SER A 1 92 ? 23.024 56.585 26.068 1.00 11.14 92 SER A CA 1
ATOM 690 C C . SER A 1 92 ? 23.814 55.432 26.683 1.00 12.03 92 SER A C 1
ATOM 691 O O . SER A 1 92 ? 24.967 55.209 26.314 1.00 13.02 92 SER A O 1
ATOM 694 N N . ILE A 1 93 ? 23.208 54.700 27.615 1.00 9.88 93 ILE A N 1
ATOM 695 C CA . ILE A 1 93 ? 23.919 53.604 28.265 1.00 11.49 93 ILE A CA 1
ATOM 696 C C . ILE A 1 93 ? 23.607 52.195 27.761 1.00 11.63 93 ILE A C 1
ATOM 697 O O . ILE A 1 93 ? 24.000 51.211 28.388 1.00 10.72 93 ILE A O 1
ATOM 702 N N . VAL A 1 94 ? 22.901 52.097 26.640 1.00 10.46 94 VAL A N 1
ATOM 703 C CA . VAL A 1 94 ? 22.587 50.793 26.058 1.00 11.13 94 VAL A CA 1
ATOM 704 C C . VAL A 1 94 ? 23.922 50.177 25.639 1.00 8.95 94 VAL A C 1
ATOM 705 O O . VAL A 1 94 ? 24.714 50.814 24.945 1.00 9.92 94 VAL A O 1
ATOM 709 N N . LYS A 1 95 ? 24.182 48.946 26.068 1.00 8.82 95 LYS A N 1
ATOM 710 C CA . LYS A 1 95 ? 25.455 48.303 25.753 1.00 8.19 95 LYS A CA 1
ATOM 711 C C . LYS A 1 95 ? 25.512 47.533 24.444 1.00 7.28 95 LYS A C 1
ATOM 712 O O . LYS A 1 95 ? 26.583 47.395 23.852 1.00 9.08 95 LYS A O 1
ATOM 718 N N . THR A 1 96 ? 24.369 47.039 23.991 1.00 6.76 96 THR A N 1
ATOM 719 C CA . THR A 1 96 ? 24.312 46.280 22.746 1.00 7.22 96 THR A CA 1
ATOM 720 C C . THR A 1 96 ? 24.548 47.203 21.551 1.00 6.65 96 THR A C 1
ATOM 721 O O . THR A 1 96 ? 24.127 48.358 21.561 1.00 5.70 96 THR A O 1
ATOM 725 N N . PRO A 1 97 ? 25.251 46.712 20.516 1.00 6.11 97 PRO A N 1
ATOM 726 C CA . PRO A 1 97 ? 25.501 47.549 19.340 1.00 7.65 97 PRO A CA 1
ATOM 727 C C . PRO A 1 97 ? 24.190 48.075 18.754 1.00 8.37 97 PRO A C 1
ATOM 728 O O . PRO A 1 97 ? 23.222 47.325 18.592 1.00 6.86 97 PRO A O 1
ATOM 732 N N . MET A 1 98 ? 24.165 49.369 18.449 1.00 8.38 98 MET A N 1
ATOM 733 C CA . MET A 1 98 ? 22.982 50.009 17.885 1.00 9.61 98 MET A CA 1
ATOM 734 C C . MET A 1 98 ? 23.298 50.757 16.602 1.00 8.01 98 MET A C 1
ATOM 735 O O . MET A 1 98 ? 24.243 51.546 16.542 1.00 8.23 98 MET A O 1
ATOM 740 N N . ILE A 1 99 ? 22.487 50.511 15.580 1.00 6.85 99 ILE A N 1
ATOM 741 C CA . ILE A 1 99 ? 22.667 51.152 14.284 1.00 5.90 99 ILE A CA 1
ATOM 742 C C . ILE A 1 99 ? 21.404 51.904 13.890 1.00 5.61 99 ILE A C 1
ATOM 743 O O . ILE A 1 99 ? 20.292 51.397 14.043 1.00 5.95 99 ILE A O 1
ATOM 748 N N . ALA A 1 100 ? 21.577 53.117 13.382 1.00 5.35 100 ALA A N 1
ATOM 749 C CA . ALA A 1 100 ? 20.440 53.901 12.941 1.00 4.65 100 ALA A CA 1
ATOM 750 C C . ALA A 1 100 ? 20.384 53.836 11.424 1.00 4.44 100 ALA A C 1
ATOM 751 O O . ALA A 1 100 ? 21.364 54.140 10.754 1.00 7.49 100 ALA A O 1
ATOM 753 N N . ALA A 1 101 ? 19.245 53.403 10.893 1.00 4.39 101 ALA A N 1
ATOM 754 C CA . ALA A 1 101 ? 19.043 53.353 9.449 1.00 4.79 101 ALA A CA 1
ATOM 755 C C . ALA A 1 101 ? 18.164 54.568 9.177 1.00 5.35 101 ALA A C 1
ATOM 756 O O . ALA A 1 101 ? 16.939 54.492 9.262 1.00 6.60 101 ALA A O 1
ATOM 758 N N . VAL A 1 102 ? 18.800 55.694 8.874 1.00 5.62 102 VAL A N 1
ATOM 759 C CA . VAL A 1 102 ? 18.076 56.938 8.641 1.00 6.63 102 VAL A CA 1
ATOM 760 C C . VAL A 1 102 ? 17.504 57.010 7.229 1.00 6.63 102 VAL A C 1
ATOM 761 O O . VAL A 1 102 ? 18.205 57.321 6.268 1.00 7.29 102 VAL A O 1
ATOM 765 N N . ASN A 1 103 ? 16.210 56.716 7.137 1.00 8.21 103 ASN A N 1
ATOM 766 C CA . ASN A 1 103 ? 15.463 56.680 5.883 1.00 8.27 103 ASN A CA 1
ATOM 767 C C . ASN A 1 103 ? 14.979 58.027 5.366 1.00 11.77 103 ASN A C 1
ATOM 768 O O . ASN A 1 103 ? 14.422 58.102 4.270 1.00 13.92 103 ASN A O 1
ATOM 773 N N . GLY A 1 104 ? 15.170 59.083 6.149 1.00 10.48 104 GLY A N 1
ATOM 774 C CA . GLY A 1 104 ? 14.721 60.395 5.721 1.00 12.74 104 GLY A CA 1
ATOM 775 C C . GLY A 1 104 ? 15.059 61.478 6.723 1.00 11.20 104 GLY A C 1
ATOM 776 O O . GLY A 1 104 ? 16.139 61.467 7.309 1.00 10.76 104 GLY A O 1
ATOM 777 N N . LEU A 1 105 ? 14.136 62.415 6.918 1.00 9.39 105 LEU A N 1
ATOM 778 C CA . LEU A 1 105 ? 14.350 63.512 7.852 1.00 9.78 105 LEU A CA 1
ATOM 779 C C . LEU A 1 105 ? 14.652 63.034 9.267 1.00 8.68 105 LEU A C 1
ATOM 780 O O . LEU A 1 105 ? 13.951 62.184 9.813 1.00 8.12 105 LEU A O 1
ATOM 785 N N . ALA A 1 106 ? 15.710 63.596 9.842 1.00 7.56 106 ALA A N 1
ATOM 786 C CA . ALA A 1 106 ? 16.134 63.310 11.207 1.00 7.35 106 ALA A CA 1
ATOM 787 C C . ALA A 1 106 ? 16.435 64.702 11.757 1.00 6.50 106 ALA A C 1
ATOM 788 O O . ALA A 1 106 ? 17.580 65.152 11.755 1.00 7.25 106 ALA A O 1
ATOM 790 N N . LEU A 1 107 ? 15.383 65.386 12.201 1.00 8.26 107 LEU A N 1
ATOM 791 C CA . LEU A 1 107 ? 15.496 66.752 12.711 1.00 8.70 107 LEU A CA 1
ATOM 792 C C . LEU A 1 107 ? 15.230 66.868 14.207 1.00 7.55 107 LEU A C 1
ATOM 793 O O . LEU A 1 107 ? 14.337 66.207 14.744 1.00 7.27 107 LEU A O 1
ATOM 798 N N . GLY A 1 108 ? 15.999 67.733 14.867 1.00 7.14 108 GLY A N 1
ATOM 799 C CA . GLY A 1 108 ? 15.841 67.935 16.297 1.00 6.47 108 GLY A CA 1
ATOM 800 C C . GLY A 1 108 ? 16.070 66.642 17.052 1.00 8.45 108 GLY A C 1
ATOM 801 O O . GLY A 1 108 ? 17.140 66.046 16.958 1.00 5.79 108 GLY A O 1
ATOM 802 N N . GLY A 1 109 ? 15.064 66.207 17.805 1.00 6.26 109 GLY A N 1
ATOM 803 C CA . GLY A 1 109 ? 15.188 64.969 18.550 1.00 7.43 109 GLY A CA 1
ATOM 804 C C . GLY A 1 109 ? 15.554 63.823 17.623 1.00 5.97 109 GLY A C 1
ATOM 805 O O . GLY A 1 109 ? 16.239 62.885 18.025 1.00 7.76 109 GLY A O 1
ATOM 806 N N . GLY A 1 110 ? 15.096 63.899 16.376 1.00 6.27 110 GLY A N 1
ATOM 807 C CA . GLY A 1 110 ? 15.398 62.857 15.409 1.00 7.38 110 GLY A CA 1
ATOM 808 C C . GLY A 1 110 ? 16.888 62.732 15.155 1.00 6.01 110 GLY A C 1
ATOM 809 O O . GLY A 1 110 ? 17.425 61.625 15.059 1.00 5.00 110 GLY A O 1
ATOM 810 N N . PHE A 1 111 ? 17.562 63.874 15.039 1.00 4.45 111 PHE A N 1
ATOM 811 C CA . PHE A 1 111 ? 19.004 63.893 14.819 1.00 4.75 111 PHE A CA 1
ATOM 812 C C . PHE A 1 111 ? 19.662 63.352 16.092 1.00 3.57 111 PHE A C 1
ATOM 813 O O . PHE A 1 111 ? 20.606 62.566 16.032 1.00 4.97 111 PHE A O 1
ATOM 821 N N . GLU A 1 112 ? 19.148 63.766 17.247 1.00 4.61 112 GLU A N 1
ATOM 822 C CA . GLU A 1 112 ? 19.698 63.310 18.520 1.00 5.39 112 GLU A CA 1
ATOM 823 C C . GLU A 1 112 ? 19.534 61.801 18.707 1.00 5.42 112 GLU A C 1
ATOM 824 O O . GLU A 1 112 ? 20.381 61.156 19.324 1.00 5.10 112 GLU A O 1
ATOM 830 N N . LEU A 1 113 ? 18.459 61.235 18.163 1.00 4.78 113 LEU A N 1
ATOM 831 C CA . LEU A 1 113 ? 18.244 59.794 18.266 1.00 5.34 113 LEU A CA 1
ATOM 832 C C . LEU A 1 113 ? 19.294 59.068 17.419 1.00 5.83 113 LEU A C 1
ATOM 833 O O . LEU A 1 113 ? 19.895 58.088 17.863 1.00 5.67 113 LEU A O 1
ATOM 838 N N . ALA A 1 114 ? 19.524 59.552 16.202 1.00 4.59 114 ALA A N 1
ATOM 839 C CA . ALA A 1 114 ? 20.517 58.925 15.335 1.00 6.89 114 ALA A CA 1
ATOM 840 C C . ALA A 1 114 ? 21.908 59.020 15.967 1.00 6.54 114 ALA A C 1
ATOM 841 O O . ALA A 1 114 ? 22.675 58.057 15.947 1.00 5.90 114 ALA A O 1
ATOM 843 N N . LEU A 1 115 ? 22.224 60.180 16.537 1.00 6.19 115 LEU A N 1
ATOM 844 C CA . LEU A 1 115 ? 23.524 60.387 17.164 1.00 5.36 115 LEU A CA 1
ATOM 845 C C . LEU A 1 115 ? 23.727 59.479 18.380 1.00 6.70 115 LEU A C 1
ATOM 846 O O . LEU A 1 115 ? 24.862 59.176 18.750 1.00 6.63 115 LEU A O 1
ATOM 851 N N . SER A 1 116 ? 22.628 59.044 18.991 1.00 6.43 116 SER A N 1
ATOM 852 C CA . SER A 1 116 ? 22.693 58.164 20.155 1.00 6.21 116 SER A CA 1
ATOM 853 C C . SER A 1 116 ? 23.080 56.739 19.754 1.00 7.69 116 SER A C 1
ATOM 854 O O . SER A 1 116 ? 23.452 55.930 20.598 1.00 7.46 116 SER A O 1
ATOM 857 N N . CYS A 1 117 ? 22.987 56.432 18.464 1.00 5.49 117 CYS A N 1
ATOM 858 C CA . CYS A 1 117 ? 23.353 55.105 17.985 1.00 6.44 117 CYS A CA 1
ATOM 859 C C . CYS A 1 117 ? 24.863 55.049 17.768 1.00 5.76 117 CYS A C 1
ATOM 860 O O . CYS A 1 117 ? 25.526 56.084 17.745 1.00 6.26 117 CYS A O 1
ATOM 863 N N . ASP A 1 118 ? 25.404 53.844 17.614 1.00 4.19 118 ASP A N 1
ATOM 864 C CA . ASP A 1 118 ? 26.846 53.672 17.427 1.00 5.16 118 ASP A CA 1
ATOM 865 C C . ASP A 1 118 ? 27.329 53.891 16.002 1.00 6.83 118 ASP A C 1
ATOM 866 O O . ASP A 1 118 ? 28.451 54.358 15.783 1.00 7.17 118 ASP A O 1
ATOM 871 N N . LEU A 1 119 ? 26.491 53.523 15.042 1.00 5.32 119 LEU A N 1
ATOM 872 C CA . LEU A 1 119 ? 26.805 53.681 13.628 1.00 5.62 119 LEU A CA 1
ATOM 873 C C . LEU A 1 119 ? 25.550 54.195 12.957 1.00 6.09 119 LEU A C 1
ATOM 874 O O . LEU A 1 119 ? 24.436 53.898 13.399 1.00 4.87 119 LEU A O 1
ATOM 879 N N . ILE A 1 120 ? 25.726 54.955 11.882 1.00 5.11 120 ILE A N 1
ATOM 880 C CA . ILE A 1 120 ? 24.582 55.484 11.153 1.00 6.36 120 ILE A CA 1
ATOM 881 C C . ILE A 1 120 ? 24.704 55.169 9.662 1.00 7.21 120 ILE A C 1
ATOM 882 O O . ILE A 1 120 ? 25.691 55.529 9.027 1.00 8.05 120 ILE A O 1
ATOM 887 N N . VAL A 1 121 ? 23.708 54.476 9.120 1.00 5.48 121 VAL A N 1
ATOM 888 C CA . VAL A 1 121 ? 23.673 54.163 7.694 1.00 6.74 121 VAL A CA 1
ATOM 889 C C . VAL A 1 121 ? 22.536 55.043 7.207 1.00 9.00 121 VAL A C 1
ATOM 890 O O . VAL A 1 121 ? 21.416 54.943 7.711 1.00 8.60 121 VAL A O 1
ATOM 894 N N . ALA A 1 122 ? 22.815 55.908 6.237 1.00 8.75 122 ALA A N 1
ATOM 895 C CA . ALA A 1 122 ? 21.791 56.823 5.760 1.00 7.41 122 ALA A CA 1
ATOM 896 C C . ALA A 1 122 ? 21.402 56.679 4.304 1.00 10.69 122 ALA A C 1
ATOM 897 O O . ALA A 1 122 ? 22.201 56.279 3.458 1.00 7.98 122 ALA A O 1
ATOM 899 N N . SER A 1 123 ? 20.146 57.017 4.039 1.00 11.55 123 SER A N 1
ATOM 900 C CA . SER A 1 123 ? 19.590 57.007 2.697 1.00 15.69 123 SER A CA 1
ATOM 901 C C . SER A 1 123 ? 19.930 58.358 2.086 1.00 18.70 123 SER A C 1
ATOM 902 O O . SER A 1 123 ? 20.335 59.284 2.790 1.00 17.42 123 SER A O 1
ATOM 905 N N . SER A 1 124 ? 19.766 58.466 0.773 1.00 20.01 124 SER A N 1
ATOM 906 C CA . SER A 1 124 ? 20.015 59.722 0.088 1.00 21.54 124 SER A CA 1
ATOM 907 C C . SER A 1 124 ? 18.854 60.659 0.418 1.00 19.96 124 SER A C 1
ATOM 908 O O . SER A 1 124 ? 18.924 61.864 0.198 1.00 20.79 124 SER A O 1
ATOM 911 N N . ALA A 1 125 ? 17.780 60.085 0.950 1.00 22.04 125 ALA A N 1
ATOM 912 C CA . ALA A 1 125 ? 16.593 60.845 1.314 1.00 21.23 125 ALA A CA 1
ATOM 913 C C . ALA A 1 125 ? 16.767 61.494 2.685 1.00 21.67 125 ALA A C 1
ATOM 914 O O . ALA A 1 125 ? 15.911 62.257 3.134 1.00 22.95 125 ALA A O 1
ATOM 916 N N . ALA A 1 126 ? 17.883 61.194 3.344 1.00 19.27 126 ALA A N 1
ATOM 917 C CA . ALA A 1 126 ? 18.138 61.713 4.684 1.00 14.91 126 ALA A CA 1
ATOM 918 C C . ALA A 1 126 ? 18.730 63.113 4.779 1.00 13.65 126 ALA A C 1
ATOM 919 O O . ALA A 1 126 ? 19.574 63.515 3.979 1.00 14.98 126 ALA A O 1
ATOM 921 N N . GLU A 1 127 ? 18.271 63.841 5.789 1.00 12.44 127 GLU A N 1
ATOM 922 C CA . GLU A 1 127 ? 18.740 65.188 6.084 1.00 11.32 127 GLU A CA 1
ATOM 923 C C . GLU A 1 127 ? 18.787 65.265 7.602 1.00 8.56 127 GLU A C 1
ATOM 924 O O . GLU A 1 127 ? 17.915 64.728 8.275 1.00 9.44 127 GLU A O 1
ATOM 930 N N . PHE A 1 128 ? 19.809 65.924 8.131 1.00 8.21 128 PHE A N 1
ATOM 931 C CA . PHE A 1 128 ? 19.980 66.049 9.574 1.00 6.69 128 PHE A CA 1
ATOM 932 C C . PHE A 1 128 ? 20.047 67.520 9.949 1.00 8.21 128 PHE A C 1
ATOM 933 O O . PHE A 1 128 ? 20.659 68.317 9.241 1.00 10.42 128 PHE A O 1
ATOM 941 N N . GLY A 1 129 ? 19.426 67.885 11.062 1.00 6.45 129 GLY A N 1
ATOM 942 C CA . GLY A 1 129 ? 19.470 69.277 11.469 1.00 9.24 129 GLY A CA 1
ATOM 943 C C . GLY A 1 129 ? 18.842 69.544 12.820 1.00 7.93 129 GLY A C 1
ATOM 944 O O . GLY A 1 129 ? 18.159 68.684 13.378 1.00 10.55 129 GLY A O 1
ATOM 945 N N . PHE A 1 130 ? 19.079 70.747 13.334 1.00 7.26 130 PHE A N 1
ATOM 946 C CA . PHE A 1 130 ? 18.548 71.181 14.622 1.00 6.21 130 PHE A CA 1
ATOM 947 C C . PHE A 1 130 ? 17.806 72.498 14.430 1.00 6.41 130 PHE A C 1
ATOM 948 O O . PHE A 1 130 ? 18.355 73.574 14.659 1.00 9.78 130 PHE A O 1
ATOM 956 N N . PRO A 1 131 ? 16.540 72.424 14.001 1.00 8.49 131 PRO A N 1
ATOM 957 C CA . PRO A 1 131 ? 15.730 73.620 13.774 1.00 9.06 131 PRO A CA 1
ATOM 958 C C . PRO A 1 131 ? 15.201 74.261 15.054 1.00 9.99 131 PRO A C 1
ATOM 959 O O . PRO A 1 131 ? 14.532 75.293 14.995 1.00 10.67 131 PRO A O 1
ATOM 963 N N . GLU A 1 132 ? 15.518 73.663 16.202 1.00 7.06 132 GLU A N 1
ATOM 964 C CA . GLU A 1 132 ? 15.055 74.181 17.490 1.00 11.01 132 GLU A CA 1
ATOM 965 C C . GLU A 1 132 ? 15.320 75.668 17.684 1.00 9.00 132 GLU A C 1
ATOM 966 O O . GLU A 1 132 ? 14.481 76.386 18.229 1.00 7.09 132 GLU A O 1
ATOM 972 N N . VAL A 1 133 ? 16.487 76.130 17.246 1.00 8.02 133 VAL A N 1
ATOM 973 C CA . VAL A 1 133 ? 16.844 77.535 17.406 1.00 8.54 133 VAL A CA 1
ATOM 974 C C . VAL A 1 133 ? 15.837 78.485 16.758 1.00 7.98 133 VAL A C 1
ATOM 975 O O . VAL A 1 133 ? 15.605 79.590 17.261 1.00 8.01 133 VAL A O 1
ATOM 979 N N . ASN A 1 134 ? 15.229 78.065 15.653 1.00 7.53 134 ASN A N 1
ATOM 980 C CA . ASN A 1 134 ? 14.269 78.925 14.974 1.00 9.08 134 ASN A CA 1
ATOM 981 C C . ASN A 1 134 ? 12.955 79.065 15.731 1.00 9.76 134 ASN A C 1
ATOM 982 O O . ASN A 1 134 ? 12.122 79.911 15.395 1.00 12.41 134 ASN A O 1
ATOM 987 N N . LEU A 1 135 ? 12.775 78.245 16.761 1.00 8.42 135 LEU A N 1
ATOM 988 C CA . LEU A 1 135 ? 11.567 78.302 17.572 1.00 8.64 135 LEU A CA 1
ATOM 989 C C . LEU A 1 135 ? 11.862 79.065 18.857 1.00 7.85 135 LEU A C 1
ATOM 990 O O . LEU A 1 135 ? 10.996 79.203 19.719 1.00 8.47 135 LEU A O 1
ATOM 995 N N . GLY A 1 136 ? 13.092 79.557 18.982 1.00 6.34 136 GLY A N 1
ATOM 996 C CA . GLY A 1 136 ? 13.467 80.289 20.179 1.00 6.25 136 GLY A CA 1
ATOM 997 C C . GLY A 1 136 ? 14.063 79.404 21.265 1.00 7.23 136 GLY A C 1
ATOM 998 O O . GLY A 1 136 ? 14.365 79.880 22.361 1.00 9.77 136 GLY A O 1
ATOM 999 N N . VAL A 1 137 ? 14.236 78.117 20.976 1.00 5.91 137 VAL A N 1
ATOM 1000 C CA . VAL A 1 137 ? 14.807 77.202 21.961 1.00 7.53 137 VAL A CA 1
ATOM 1001 C C . VAL A 1 137 ? 16.117 76.567 21.474 1.00 8.52 137 VAL A C 1
ATOM 1002 O O . VAL A 1 137 ? 16.849 77.184 20.698 1.00 7.93 137 VAL A O 1
ATOM 1006 N N . MET A 1 138 ? 16.414 75.352 21.929 1.00 6.57 138 MET A N 1
ATOM 1007 C CA . MET A 1 138 ? 17.651 74.670 21.545 1.00 5.30 138 MET A CA 1
ATOM 1008 C C . MET A 1 138 ? 17.545 73.154 21.708 1.00 4.34 138 MET A C 1
ATOM 1009 O O . MET A 1 138 ? 16.555 72.646 22.233 1.00 5.08 138 MET A O 1
ATOM 1014 N N . PRO A 1 139 ? 18.560 72.411 21.236 1.00 5.97 139 PRO A N 1
ATOM 1015 C CA . PRO A 1 139 ? 18.507 70.954 21.389 1.00 6.43 139 PRO A CA 1
ATOM 1016 C C . PRO A 1 139 ? 18.699 70.666 22.879 1.00 7.23 139 PRO A C 1
ATOM 1017 O O . PRO A 1 139 ? 19.530 71.296 23.529 1.00 7.41 139 PRO A O 1
ATOM 1021 N N . GLY A 1 140 ? 17.937 69.725 23.424 1.00 6.46 140 GLY A N 1
ATOM 1022 C CA . GLY A 1 140 ? 18.069 69.428 24.839 1.00 7.74 140 GLY A CA 1
ATOM 1023 C C . GLY A 1 140 ? 18.361 67.976 25.151 1.00 7.03 140 GLY A C 1
ATOM 1024 O O . GLY A 1 140 ? 18.428 67.597 26.320 1.00 6.86 140 GLY A O 1
ATOM 1025 N N . ALA A 1 141 ? 18.546 67.169 24.109 1.00 6.53 141 ALA A N 1
ATOM 1026 C CA . ALA A 1 141 ? 18.817 65.745 24.279 1.00 7.72 141 ALA A CA 1
ATOM 1027 C C . ALA A 1 141 ? 20.181 65.303 23.743 1.00 7.32 141 ALA A C 1
ATOM 1028 O O . ALA A 1 141 ? 20.284 64.283 23.057 1.00 7.85 141 ALA A O 1
ATOM 1030 N N . GLY A 1 142 ? 21.220 66.076 24.049 1.00 6.53 142 GLY A N 1
ATOM 1031 C CA . GLY A 1 142 ? 22.561 65.722 23.620 1.00 6.87 142 GLY A CA 1
ATOM 1032 C C . GLY A 1 142 ? 23.026 66.281 22.289 1.00 5.86 142 GLY A C 1
ATOM 1033 O O . GLY A 1 142 ? 24.205 66.184 21.957 1.00 7.34 142 GLY A O 1
ATOM 1034 N N . GLY A 1 143 ? 22.106 66.861 21.525 1.00 3.87 143 GLY A N 1
ATOM 1035 C CA . GLY A 1 143 ? 22.456 67.419 20.230 1.00 5.57 143 GLY A CA 1
ATOM 1036 C C . GLY A 1 143 ? 23.657 68.353 20.226 1.00 6.57 143 GLY A C 1
ATOM 1037 O O . GLY A 1 143 ? 24.558 68.201 19.400 1.00 6.36 143 GLY A O 1
ATOM 1038 N N . THR A 1 144 ? 23.684 69.319 21.140 1.00 5.76 144 THR A N 1
ATOM 1039 C CA . THR A 1 144 ? 24.799 70.262 21.183 1.00 6.25 144 THR A CA 1
ATOM 1040 C C . THR A 1 144 ? 26.093 69.583 21.616 1.00 5.73 144 THR A C 1
ATOM 1041 O O . THR A 1 144 ? 27.182 69.997 21.219 1.00 6.94 144 THR A O 1
ATOM 1045 N N . GLN A 1 145 ? 25.970 68.534 22.423 1.00 4.13 145 GLN A N 1
ATOM 1046 C CA . GLN A 1 145 ? 27.140 67.824 22.921 1.00 5.25 145 GLN A CA 1
ATOM 1047 C C . GLN A 1 145 ? 27.739 66.856 21.910 1.00 5.17 145 GLN A C 1
ATOM 1048 O O . GLN A 1 145 ? 28.919 66.955 21.567 1.00 5.27 145 GLN A O 1
ATOM 1054 N N . ARG A 1 146 ? 26.927 65.920 21.433 1.00 4.74 146 ARG A N 1
ATOM 1055 C CA . ARG A 1 146 ? 27.414 64.936 20.478 1.00 6.29 146 ARG A CA 1
ATOM 1056 C C . ARG A 1 146 ? 27.886 65.542 19.160 1.00 5.72 146 ARG A C 1
ATOM 1057 O O . ARG A 1 146 ? 28.892 65.098 18.605 1.00 5.66 146 ARG A O 1
ATOM 1065 N N . LEU A 1 147 ? 27.188 66.556 18.657 1.00 5.58 147 LEU A N 1
ATOM 1066 C CA . LEU A 1 147 ? 27.605 67.172 17.399 1.00 5.19 147 LEU A CA 1
ATOM 1067 C C . LEU A 1 147 ? 28.965 67.854 17.551 1.00 6.20 147 LEU A C 1
ATOM 1068 O O . LEU A 1 147 ? 29.838 67.711 16.696 1.00 5.73 147 LEU A O 1
ATOM 1073 N N . THR A 1 148 ? 29.146 68.588 18.646 1.00 5.21 148 THR A N 1
ATOM 1074 C CA . THR A 1 148 ? 30.402 69.288 18.891 1.00 5.17 148 THR A CA 1
ATOM 1075 C C . THR A 1 148 ? 31.582 68.324 19.022 1.00 6.05 148 THR A C 1
ATOM 1076 O O . THR A 1 148 ? 32.672 68.588 18.512 1.00 6.04 148 THR A O 1
ATOM 1080 N N . LYS A 1 149 ? 31.370 67.208 19.708 1.00 7.76 149 LYS A N 1
ATOM 1081 C CA . LYS A 1 149 ? 32.442 66.234 19.872 1.00 8.12 149 LYS A CA 1
ATOM 1082 C C . LYS A 1 149 ? 32.815 65.603 18.535 1.00 8.50 149 LYS A C 1
ATOM 1083 O O . LYS A 1 149 ? 33.975 65.267 18.303 1.00 10.31 149 LYS A O 1
ATOM 1089 N N . LEU A 1 150 ? 31.838 65.457 17.647 1.00 7.97 150 LEU A N 1
ATOM 1090 C CA . LEU A 1 150 ? 32.096 64.852 16.347 1.00 8.68 150 LEU A CA 1
ATOM 1091 C C . LEU A 1 150 ? 32.736 65.763 15.304 1.00 8.14 150 LEU A C 1
ATOM 1092 O O . LEU A 1 150 ? 33.630 65.332 14.577 1.00 8.22 150 LEU A O 1
ATOM 1097 N N . ILE A 1 151 ? 32.291 67.015 15.222 1.00 8.44 151 ILE A N 1
ATOM 1098 C CA . ILE A 1 151 ? 32.829 67.914 14.206 1.00 6.83 151 ILE A CA 1
ATOM 1099 C C . ILE A 1 151 ? 33.509 69.199 14.680 1.00 7.63 151 ILE A C 1
ATOM 1100 O O . ILE A 1 151 ? 33.904 70.031 13.860 1.00 8.76 151 ILE A O 1
ATOM 1105 N N . GLY A 1 152 ? 33.645 69.364 15.992 1.00 7.34 152 GLY A N 1
ATOM 1106 C CA . GLY A 1 152 ? 34.293 70.555 16.517 1.00 6.75 152 GLY A CA 1
ATOM 1107 C C . GLY A 1 152 ? 33.335 71.712 16.741 1.00 6.51 152 GLY A C 1
ATOM 1108 O O . GLY A 1 152 ? 32.287 71.772 16.104 1.00 6.73 152 GLY A O 1
ATOM 1109 N N . PRO A 1 153 ? 33.676 72.661 17.627 1.00 7.00 153 PRO A N 1
ATOM 1110 C CA . PRO A 1 153 ? 32.813 73.812 17.917 1.00 6.89 153 PRO A CA 1
ATOM 1111 C C . PRO A 1 153 ? 32.592 74.808 16.777 1.00 7.29 153 PRO A C 1
ATOM 1112 O O . PRO A 1 153 ? 31.515 75.402 16.672 1.00 5.82 153 PRO A O 1
ATOM 1116 N N . LYS A 1 154 ? 33.603 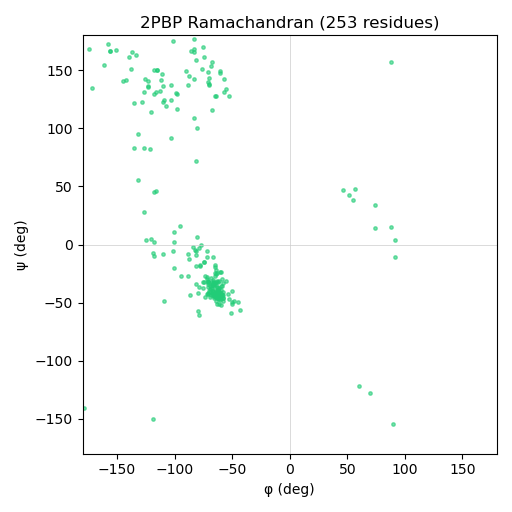75.001 15.935 1.00 7.68 154 LYS A N 1
ATOM 1117 C CA . LYS A 1 154 ? 33.491 75.942 14.818 1.00 8.73 154 LYS A CA 1
ATOM 1118 C C . LYS A 1 154 ? 32.376 75.526 13.855 1.00 9.46 154 LYS A C 1
ATOM 1119 O O . LYS A 1 154 ? 31.503 76.325 13.503 1.00 8.39 154 LYS A O 1
ATOM 1125 N N . ARG A 1 155 ? 32.398 74.269 13.430 1.00 6.92 155 ARG A N 1
ATOM 1126 C CA . ARG A 1 155 ? 31.376 73.789 12.515 1.00 6.77 155 ARG A CA 1
ATOM 1127 C C . ARG A 1 155 ? 30.046 73.545 13.227 1.00 5.64 155 ARG A C 1
ATOM 1128 O O . ARG A 1 155 ? 28.981 73.830 12.682 1.00 5.87 155 ARG A O 1
ATOM 1136 N N . ALA A 1 156 ? 30.108 73.052 14.459 1.00 6.78 156 ALA A N 1
ATOM 1137 C CA . ALA A 1 156 ? 28.895 72.770 15.220 1.00 6.23 156 ALA A CA 1
ATOM 1138 C C . ALA A 1 156 ? 28.027 74.004 15.424 1.00 8.91 156 ALA A C 1
ATOM 1139 O O . ALA A 1 156 ? 26.811 73.947 15.235 1.00 5.79 156 ALA A O 1
ATOM 1141 N N . LEU A 1 157 ? 28.645 75.116 15.814 1.00 7.20 157 LEU A N 1
ATOM 1142 C CA . LEU A 1 157 ? 27.888 76.343 16.053 1.00 7.84 157 LEU A CA 1
ATOM 1143 C C . LEU A 1 157 ? 27.196 76.848 14.795 1.00 7.71 157 LEU A C 1
ATOM 1144 O O . LEU A 1 157 ? 26.114 77.429 14.865 1.00 6.97 157 LEU A O 1
ATOM 1149 N N . GLU A 1 158 ? 27.815 76.616 13.644 1.00 8.37 158 GLU A N 1
ATOM 1150 C CA . GLU A 1 158 ? 27.228 77.035 12.380 1.00 8.97 158 GLU A CA 1
ATOM 1151 C C . GLU A 1 158 ? 25.867 76.344 12.233 1.00 9.44 158 GLU A C 1
ATOM 1152 O O . GLU A 1 158 ? 24.845 76.991 11.995 1.00 8.94 158 GLU A O 1
ATOM 1158 N N . TRP A 1 159 ? 25.852 75.026 12.399 1.00 8.13 159 TRP A N 1
ATOM 1159 C CA . TRP A 1 159 ? 24.614 74.271 12.265 1.00 5.40 159 TRP A CA 1
ATOM 1160 C C . TRP A 1 159 ? 23.604 74.521 13.380 1.00 4.18 159 TRP A C 1
ATOM 1161 O O . TRP A 1 159 ? 22.405 74.628 13.123 1.00 4.49 159 TRP A O 1
ATOM 1172 N N . LEU A 1 160 ? 24.090 74.609 14.614 1.00 4.84 160 LEU A N 1
ATOM 1173 C CA . LEU A 1 160 ? 23.217 74.824 15.763 1.00 3.65 160 LEU A CA 1
ATOM 1174 C C . LEU A 1 160 ? 22.591 76.218 15.796 1.00 5.33 160 LEU A C 1
ATOM 1175 O O . LEU A 1 160 ? 21.427 76.367 16.163 1.00 7.97 160 LEU A O 1
ATOM 1180 N N . TRP A 1 161 ? 23.358 77.230 15.402 1.00 5.98 161 TRP A N 1
ATOM 1181 C CA . TRP A 1 161 ? 22.862 78.607 15.401 1.00 5.31 161 TRP A CA 1
ATOM 1182 C C . TRP A 1 161 ? 21.905 78.933 14.251 1.00 7.69 161 TRP A C 1
ATOM 1183 O O . TRP A 1 161 ? 20.998 79.750 14.412 1.00 7.05 161 TRP A O 1
ATOM 1194 N N . THR A 1 162 ? 22.106 78.299 13.097 1.00 8.33 162 THR A N 1
ATOM 1195 C CA . THR A 1 162 ? 21.268 78.558 11.922 1.00 8.83 162 THR A CA 1
ATOM 1196 C C . THR A 1 162 ? 20.091 77.605 11.740 1.00 9.39 162 THR A C 1
ATOM 1197 O O . THR A 1 162 ? 19.083 77.967 11.127 1.00 8.92 162 THR A O 1
ATOM 1201 N N . GLY A 1 163 ? 20.222 76.389 12.258 1.00 8.46 163 GLY A N 1
ATOM 1202 C CA . GLY A 1 163 ? 19.159 75.412 12.123 1.00 7.89 163 GLY A CA 1
ATOM 1203 C C . GLY A 1 163 ? 19.053 74.843 10.718 1.00 9.59 163 GLY A C 1
ATOM 1204 O O . GLY A 1 163 ? 18.061 74.199 10.379 1.00 8.31 163 GLY A O 1
ATOM 1205 N N . ALA A 1 164 ? 20.078 75.070 9.901 1.00 7.22 164 ALA A N 1
ATOM 1206 C CA . ALA A 1 164 ? 20.083 74.577 8.527 1.00 9.14 164 ALA A CA 1
ATOM 1207 C C . ALA A 1 164 ? 20.190 73.058 8.475 1.00 7.41 164 ALA A C 1
ATOM 1208 O O . ALA A 1 164 ? 20.726 72.430 9.387 1.00 7.38 164 ALA A O 1
ATOM 1210 N N . ARG A 1 165 ? 19.686 72.468 7.397 1.00 8.38 165 ARG A N 1
ATOM 1211 C CA . ARG A 1 165 ? 19.737 71.021 7.249 1.00 8.61 165 ARG A CA 1
ATOM 1212 C C . ARG A 1 165 ? 21.014 70.542 6.575 1.00 9.66 165 ARG A C 1
ATOM 1213 O O . ARG A 1 165 ? 21.472 71.115 5.586 1.00 7.52 165 ARG A O 1
ATOM 1221 N N . MET A 1 166 ? 21.568 69.469 7.123 1.00 9.38 166 MET A N 1
ATOM 1222 C CA . MET A 1 166 ? 22.792 68.865 6.623 1.00 12.21 166 MET A CA 1
ATOM 1223 C C . MET A 1 166 ? 22.422 67.660 5.754 1.00 12.27 166 MET A C 1
ATOM 1224 O O . MET A 1 166 ? 21.624 66.816 6.161 1.00 10.91 166 MET A O 1
ATOM 1229 N N . SER A 1 167 ? 22.985 67.583 4.551 1.00 11.90 167 SER A N 1
ATOM 1230 C CA . SER A 1 167 ? 22.684 66.458 3.670 1.00 15.08 167 SER A CA 1
ATOM 1231 C C . SER A 1 167 ? 23.410 65.214 4.174 1.00 11.86 167 SER A C 1
ATOM 1232 O O . SER A 1 167 ? 24.365 65.311 4.942 1.00 15.42 167 SER A O 1
ATOM 1235 N N . ALA A 1 168 ? 22.956 64.045 3.737 1.00 14.20 168 ALA A N 1
ATOM 1236 C CA . ALA A 1 168 ? 23.585 62.799 4.148 1.00 14.22 168 ALA A CA 1
ATOM 1237 C C . ALA A 1 168 ? 25.050 62.785 3.723 1.00 15.02 168 ALA A C 1
ATOM 1238 O O . ALA A 1 168 ? 25.915 62.325 4.466 1.00 14.45 168 ALA A O 1
ATOM 1240 N N . LYS A 1 169 ? 25.328 63.303 2.529 1.00 15.65 169 LYS A N 1
ATOM 1241 C CA . LYS A 1 169 ? 26.694 63.332 2.022 1.00 17.53 169 LYS A CA 1
ATOM 1242 C C . LYS A 1 169 ? 27.671 64.136 2.880 1.00 15.04 169 LYS A C 1
ATOM 1243 O O . LYS A 1 169 ? 28.783 63.679 3.135 1.00 18.80 169 LYS A O 1
ATOM 1249 N N . GLU A 1 170 ? 27.281 65.326 3.329 1.00 17.67 170 GLU A N 1
ATOM 1250 C CA . GLU A 1 170 ? 28.202 66.104 4.147 1.00 16.97 170 GLU A CA 1
ATOM 1251 C C . GLU A 1 170 ? 28.341 65.464 5.517 1.00 13.40 170 GLU A C 1
ATOM 1252 O O . GLU A 1 170 ? 29.402 65.532 6.134 1.00 14.73 170 GLU A O 1
ATOM 1258 N N . ALA A 1 171 ? 27.264 64.841 5.987 1.00 13.50 171 ALA A N 1
ATOM 1259 C CA . ALA A 1 171 ? 27.282 64.172 7.282 1.00 13.54 171 ALA A CA 1
ATOM 1260 C C . ALA A 1 171 ? 28.311 63.046 7.238 1.00 12.74 171 ALA A C 1
ATOM 1261 O O . ALA A 1 171 ? 29.010 62.790 8.217 1.00 13.91 171 ALA A O 1
ATOM 1263 N N . GLU A 1 172 ? 28.402 62.376 6.093 1.00 14.95 172 GLU A N 1
ATOM 1264 C CA . GLU A 1 172 ? 29.360 61.290 5.932 1.00 16.40 172 GLU A CA 1
ATOM 1265 C C . GLU A 1 172 ? 30.778 61.842 5.857 1.00 15.53 172 GLU A C 1
ATOM 1266 O O . GLU A 1 172 ? 31.698 61.283 6.447 1.00 16.34 172 GLU A O 1
ATOM 1272 N N . GLN A 1 173 ? 30.949 62.942 5.132 1.00 18.59 173 GLN A N 1
ATOM 1273 C CA . GLN A 1 173 ? 32.263 63.561 4.993 1.00 20.56 173 GLN A CA 1
ATOM 1274 C C . GLN A 1 173 ? 32.774 64.049 6.348 1.00 20.91 173 GLN A C 1
ATOM 1275 O O . GLN A 1 173 ? 33.980 64.051 6.603 1.00 19.35 173 GLN A O 1
ATOM 1281 N N . LEU A 1 174 ? 31.849 64.457 7.214 1.00 18.60 174 LEU A N 1
ATOM 1282 C CA . LEU A 1 174 ? 32.199 64.950 8.542 1.00 16.24 174 LEU A CA 1
ATOM 1283 C C . LEU A 1 174 ? 32.439 63.825 9.542 1.00 16.90 174 LEU A C 1
ATOM 1284 O O . LEU A 1 174 ? 32.905 64.066 10.656 1.00 19.00 174 LEU A O 1
ATOM 1289 N N . GLY A 1 175 ? 32.123 62.595 9.149 1.00 14.32 175 GLY A N 1
ATOM 1290 C CA . GLY A 1 175 ? 32.337 61.471 10.041 1.00 15.16 175 GLY A CA 1
ATOM 1291 C C . GLY A 1 175 ? 31.172 61.182 10.968 1.00 13.77 175 GLY A C 1
ATOM 1292 O O . GLY A 1 175 ? 31.317 60.461 11.957 1.00 14.24 175 GLY A O 1
ATOM 1293 N N . ILE A 1 176 ? 30.016 61.762 10.659 1.00 11.06 176 ILE A N 1
ATOM 1294 C CA . ILE A 1 176 ? 28.818 61.543 11.460 1.00 8.19 176 ILE A CA 1
ATOM 1295 C C . ILE A 1 176 ? 28.107 60.291 10.944 1.00 9.12 176 ILE A C 1
ATOM 1296 O O . ILE A 1 176 ? 27.653 59.454 11.728 1.00 9.28 176 ILE A O 1
ATOM 1301 N N . VAL A 1 177 ? 28.015 60.180 9.622 1.00 7.67 177 VAL A N 1
ATOM 1302 C CA . VAL A 1 177 ? 27.377 59.039 8.970 1.00 10.67 177 VAL A CA 1
ATOM 1303 C C . VAL A 1 177 ? 28.452 58.098 8.427 1.00 12.79 177 VAL A C 1
ATOM 1304 O O . VAL A 1 177 ? 29.444 58.542 7.845 1.00 14.42 177 VAL A O 1
ATOM 1308 N N . ASN A 1 178 ? 28.251 56.799 8.621 1.00 11.59 178 ASN A N 1
ATOM 1309 C CA . ASN A 1 178 ? 29.222 55.804 8.174 1.00 12.98 178 ASN A CA 1
ATOM 1310 C C . ASN A 1 178 ? 29.156 55.505 6.677 1.00 14.33 178 ASN A C 1
ATOM 1311 O O . ASN A 1 178 ? 30.187 55.280 6.036 1.00 14.33 178 ASN A O 1
ATOM 1316 N N . ARG A 1 179 ? 27.950 55.495 6.120 1.00 13.09 179 ARG A N 1
ATOM 1317 C CA . ARG A 1 179 ? 27.781 55.244 4.694 1.00 17.91 179 ARG A CA 1
ATOM 1318 C C . ARG A 1 179 ? 26.419 55.717 4.212 1.00 17.05 179 ARG A C 1
ATOM 1319 O O . ARG A 1 179 ? 25.459 55.790 4.985 1.00 15.07 179 ARG A O 1
ATOM 1327 N N . VAL A 1 180 ? 26.345 56.035 2.924 1.00 14.55 180 VAL A N 1
ATOM 1328 C CA . VAL A 1 180 ? 25.115 56.513 2.313 1.00 14.66 180 VAL A CA 1
ATOM 1329 C C . VAL A 1 180 ? 24.734 55.604 1.150 1.00 16.90 180 VAL A C 1
ATOM 1330 O O . VAL A 1 180 ? 25.583 55.227 0.341 1.00 16.20 180 VAL A O 1
ATOM 1334 N N . VAL A 1 181 ? 23.459 55.246 1.078 1.00 14.18 181 VAL A N 1
ATOM 1335 C CA . VAL A 1 181 ? 22.969 54.393 0.003 1.00 14.55 181 VAL A CA 1
ATOM 1336 C C . VAL A 1 181 ? 21.614 54.889 -0.477 1.00 14.62 181 VAL A C 1
ATOM 1337 O O . VAL A 1 181 ? 20.933 55.639 0.222 1.00 14.60 181 VAL A O 1
ATOM 1341 N N . SER A 1 182 ? 21.230 54.472 -1.677 1.00 14.83 182 SER A N 1
ATOM 1342 C CA . SER A 1 182 ? 19.953 54.874 -2.246 1.00 15.33 182 SER A CA 1
ATOM 1343 C C . SER A 1 182 ? 18.820 54.393 -1.340 1.00 14.97 182 SER A C 1
ATOM 1344 O O . SER A 1 182 ? 18.940 53.368 -0.670 1.00 14.79 182 SER A O 1
ATOM 1347 N N . PRO A 1 183 ? 17.700 55.133 -1.308 1.00 15.62 183 PRO A N 1
ATOM 1348 C CA . PRO A 1 183 ? 16.537 54.793 -0.480 1.00 15.79 183 PRO A CA 1
ATOM 1349 C C . PRO A 1 183 ? 16.088 53.334 -0.487 1.00 13.27 183 PRO A C 1
ATOM 1350 O O . PRO A 1 183 ? 15.889 52.739 0.574 1.00 14.05 183 PRO A O 1
ATOM 1354 N N . GLU A 1 184 ? 15.930 52.753 -1.670 1.00 11.84 184 GLU A N 1
ATOM 1355 C CA . GLU A 1 184 ? 15.462 51.376 -1.761 1.00 12.07 184 GLU A CA 1
ATOM 1356 C C . GLU A 1 184 ? 16.475 50.316 -1.333 1.00 10.13 184 GLU A C 1
ATOM 1357 O O . GLU A 1 184 ? 16.138 49.139 -1.257 1.00 10.17 184 GLU A O 1
ATOM 1363 N N . LEU A 1 185 ? 17.704 50.733 -1.042 1.00 10.02 185 LEU A N 1
ATOM 1364 C CA . LEU A 1 185 ? 18.745 49.796 -0.622 1.00 9.62 185 LEU A CA 1
ATOM 1365 C C . LEU A 1 185 ? 19.120 49.963 0.848 1.00 9.39 185 LEU A C 1
ATOM 1366 O O . LEU A 1 185 ? 19.871 49.158 1.395 1.00 8.50 185 LEU A O 1
ATOM 1371 N N . LEU A 1 186 ? 18.593 51.004 1.485 1.00 10.08 186 LEU A N 1
ATOM 1372 C CA . LEU A 1 186 ? 18.912 51.290 2.883 1.00 9.27 186 LEU A CA 1
ATOM 1373 C C . LEU A 1 186 ? 18.764 50.122 3.861 1.00 8.60 186 LEU A C 1
ATOM 1374 O O . LEU A 1 186 ? 19.729 49.745 4.531 1.00 7.81 186 LEU A O 1
ATOM 1379 N N . MET A 1 187 ? 17.565 49.555 3.958 1.00 9.64 187 MET A N 1
ATOM 1380 C CA . MET A 1 187 ? 17.345 48.451 4.890 1.00 10.40 187 MET A CA 1
ATOM 1381 C C . MET A 1 187 ? 18.162 47.218 4.542 1.00 9.81 187 MET A C 1
ATOM 1382 O O . MET A 1 187 ? 18.730 46.572 5.424 1.00 9.38 187 MET A O 1
ATOM 1387 N N . GLU A 1 188 ? 18.220 46.890 3.255 1.00 9.89 188 GLU A N 1
ATOM 1388 C CA . GLU A 1 188 ? 18.982 45.733 2.808 1.00 11.48 188 GLU A CA 1
ATOM 1389 C C . GLU A 1 188 ? 20.441 45.881 3.225 1.00 11.13 188 GLU A C 1
ATOM 1390 O O . GLU A 1 188 ? 21.037 44.959 3.790 1.00 9.64 188 GLU A O 1
ATOM 1396 N N . GLU A 1 189 ? 21.016 47.046 2.942 1.00 9.78 189 GLU A N 1
ATOM 1397 C CA . GLU A 1 189 ? 22.409 47.301 3.290 1.00 9.38 189 GLU A CA 1
ATOM 1398 C C . GLU A 1 189 ? 22.627 47.329 4.801 1.00 7.82 189 GLU A C 1
ATOM 1399 O O . GLU A 1 189 ? 23.610 46.780 5.297 1.00 7.16 189 GLU A O 1
ATOM 1405 N N . THR A 1 190 ? 21.717 47.968 5.528 1.00 5.10 190 THR A N 1
ATOM 1406 C CA . THR A 1 190 ? 21.841 48.050 6.983 1.00 6.29 190 THR A CA 1
ATOM 1407 C C . THR A 1 190 ? 21.755 46.666 7.622 1.00 7.15 190 THR A C 1
ATOM 1408 O O . THR A 1 190 ? 22.538 46.338 8.511 1.00 6.21 190 THR A O 1
ATOM 1412 N N . MET A 1 191 ? 20.805 45.854 7.168 1.00 7.36 191 MET A N 1
ATOM 1413 C CA . MET A 1 191 ? 20.647 44.514 7.721 1.00 7.17 191 MET A CA 1
ATOM 1414 C C . MET A 1 191 ? 21.843 43.624 7.390 1.00 8.89 191 MET A C 1
ATOM 1415 O O . MET A 1 191 ? 22.206 42.744 8.172 1.00 6.29 191 MET A O 1
ATOM 1420 N N . ARG A 1 192 ? 22.452 43.846 6.231 1.00 8.50 192 ARG A N 1
ATOM 1421 C CA . ARG A 1 192 ? 23.616 43.059 5.853 1.00 10.88 192 ARG A CA 1
ATOM 1422 C C . ARG A 1 192 ? 24.756 43.401 6.807 1.00 9.57 192 ARG A C 1
ATOM 1423 O O . ARG A 1 192 ? 25.468 42.517 7.286 1.00 7.61 192 ARG A O 1
ATOM 1431 N N . LEU A 1 193 ? 24.918 44.691 7.084 1.00 6.87 193 LEU A N 1
ATOM 1432 C CA . LEU A 1 193 ? 25.960 45.157 7.992 1.00 7.46 193 LEU A CA 1
ATOM 1433 C C . LEU A 1 193 ? 25.715 44.613 9.399 1.00 8.10 193 LEU A C 1
ATOM 1434 O O . LEU A 1 193 ? 26.634 44.109 10.050 1.00 8.52 193 LEU A O 1
ATOM 1439 N N . ALA A 1 194 ? 24.471 44.714 9.860 1.00 6.97 194 ALA A N 1
ATOM 1440 C CA . ALA A 1 194 ? 24.109 44.229 11.188 1.00 7.01 194 ALA A CA 1
ATOM 1441 C C . ALA A 1 194 ? 24.347 42.725 11.262 1.00 6.93 194 ALA A C 1
ATOM 1442 O O . ALA A 1 194 ? 24.805 42.208 12.283 1.00 6.62 194 ALA A O 1
ATOM 1444 N N . GLY A 1 195 ? 24.030 42.032 10.170 1.00 7.80 195 GLY A N 1
ATOM 1445 C CA . GLY A 1 195 ? 24.226 40.596 10.113 1.00 7.73 195 GLY A CA 1
ATOM 1446 C C . GLY A 1 195 ? 25.691 40.247 10.285 1.00 8.74 195 GLY A C 1
ATOM 1447 O O . GLY A 1 195 ? 26.034 39.305 11.006 1.00 9.18 195 GLY A O 1
ATOM 1448 N N . ARG A 1 196 ? 26.562 41.005 9.627 1.00 7.33 196 ARG A N 1
ATOM 1449 C CA . ARG A 1 196 ? 27.994 40.763 9.734 1.00 8.70 196 ARG A CA 1
ATOM 1450 C C . ARG A 1 196 ? 28.476 41.021 11.159 1.00 9.04 196 ARG A C 1
ATOM 1451 O O . ARG A 1 196 ? 29.282 40.260 11.692 1.00 7.88 196 ARG A O 1
ATOM 1459 N N . LEU A 1 197 ? 27.985 42.094 11.776 1.00 6.36 197 LEU A N 1
ATOM 1460 C CA . LEU A 1 197 ? 28.379 42.406 13.148 1.00 7.31 197 LEU A CA 1
ATOM 1461 C C . LEU A 1 197 ? 27.860 41.325 14.100 1.00 7.55 197 LEU A C 1
ATOM 1462 O O . LEU A 1 197 ? 28.514 40.993 15.086 1.00 6.69 197 LEU A O 1
ATOM 1467 N N . ALA A 1 198 ? 26.690 40.768 13.794 1.00 6.07 198 ALA A N 1
ATOM 1468 C CA . ALA A 1 198 ? 26.111 39.719 14.630 1.00 9.39 198 ALA A CA 1
ATOM 1469 C C . ALA A 1 198 ? 26.981 38.458 14.624 1.00 9.64 198 ALA A C 1
ATOM 1470 O O . ALA A 1 198 ? 26.844 37.601 15.496 1.00 11.49 198 ALA A O 1
ATOM 1472 N N . GLU A 1 199 ? 27.869 38.345 13.639 1.00 7.60 199 GLU A N 1
ATOM 1473 C CA . GLU A 1 199 ? 28.756 37.184 13.535 1.00 7.70 199 GLU A CA 1
ATOM 1474 C C . GLU A 1 199 ? 30.053 37.384 14.314 1.00 7.67 199 GLU A C 1
ATOM 1475 O O . GLU A 1 199 ? 30.852 36.456 14.458 1.00 5.53 199 GLU A O 1
ATOM 1481 N N . GLN A 1 200 ? 30.262 38.600 14.806 1.00 5.26 200 GLN A N 1
ATOM 1482 C CA . GLN A 1 200 ? 31.455 38.925 15.581 1.00 6.30 200 GLN A CA 1
ATOM 1483 C C . GLN A 1 200 ? 31.218 38.495 17.031 1.00 5.31 200 GLN A C 1
ATOM 1484 O O . GLN A 1 200 ? 30.092 38.162 17.401 1.00 6.91 200 GLN A O 1
ATOM 1490 N N . PRO A 1 201 ? 32.274 38.486 17.863 1.00 5.70 201 PRO A N 1
ATOM 1491 C CA . PRO A 1 201 ? 32.144 38.090 19.274 1.00 7.25 201 PRO A CA 1
ATOM 1492 C C . PRO A 1 201 ? 31.306 39.124 20.024 1.00 4.29 201 PRO A C 1
ATOM 1493 O O . PRO A 1 201 ? 31.714 40.270 20.152 1.00 6.56 201 PRO A O 1
ATOM 1497 N N . PRO A 1 202 ? 30.127 38.729 20.537 1.00 4.61 202 PRO A N 1
ATOM 1498 C CA . PRO A 1 202 ? 29.270 39.677 21.264 1.00 4.30 202 PRO A CA 1
ATOM 1499 C C . PRO A 1 202 ? 29.963 40.406 22.421 1.00 6.35 202 PRO A C 1
ATOM 1500 O O . PRO A 1 202 ? 29.783 41.616 22.597 1.00 6.48 202 PRO A O 1
ATOM 1504 N N . LEU A 1 203 ? 30.750 39.675 23.207 1.00 4.86 203 LEU A N 1
ATOM 1505 C CA . LEU A 1 203 ? 31.451 40.276 24.341 1.00 5.90 203 LEU A CA 1
ATOM 1506 C C . LEU A 1 203 ? 32.514 41.256 23.854 1.00 5.45 203 LEU A C 1
ATOM 1507 O O . LEU A 1 203 ? 32.731 42.305 24.465 1.00 3.52 203 LEU A O 1
ATOM 1512 N N . ALA A 1 204 ? 33.172 40.917 22.750 1.00 5.44 204 ALA A N 1
ATOM 1513 C CA . ALA A 1 204 ? 34.190 41.799 22.197 1.00 5.78 204 ALA A CA 1
ATOM 1514 C C . ALA A 1 204 ? 33.541 43.094 21.704 1.00 5.28 204 ALA A C 1
ATOM 1515 O O . ALA A 1 204 ? 34.042 44.181 21.987 1.00 4.85 204 ALA A O 1
ATOM 1517 N N . LEU A 1 205 ? 32.427 42.998 20.977 1.00 4.54 205 LEU A N 1
ATOM 1518 C CA . LEU A 1 205 ? 31.772 44.215 20.492 1.00 4.50 205 LEU A CA 1
ATOM 1519 C C . LEU A 1 205 ? 31.287 45.077 21.662 1.00 5.11 205 LEU A C 1
ATOM 1520 O O . LEU A 1 205 ? 31.398 46.303 21.638 1.00 4.80 205 LEU A O 1
ATOM 1525 N N . ARG A 1 206 ? 30.761 44.418 22.688 1.00 3.78 206 ARG A N 1
ATOM 1526 C CA . ARG A 1 206 ? 30.243 45.082 23.878 1.00 5.96 206 ARG A CA 1
ATOM 1527 C C . ARG A 1 206 ? 31.332 45.836 24.640 1.00 7.48 206 ARG A C 1
ATOM 1528 O O . ARG A 1 206 ? 31.175 47.018 24.956 1.00 4.29 206 ARG A O 1
ATOM 1536 N N . LEU A 1 207 ? 32.434 45.153 24.930 1.00 5.86 207 LEU A N 1
ATOM 1537 C CA . LEU A 1 207 ? 33.528 45.770 25.672 1.00 5.93 207 LEU A CA 1
ATOM 1538 C C . LEU A 1 207 ? 34.312 46.797 24.858 1.00 5.51 207 LEU A C 1
ATOM 1539 O O . LEU A 1 207 ? 34.886 47.732 25.419 1.00 3.90 207 LEU A O 1
ATOM 1544 N N . ILE A 1 208 ? 34.345 46.626 23.539 1.00 3.78 208 ILE A N 1
ATOM 1545 C CA . ILE A 1 208 ? 35.030 47.593 22.685 1.00 6.27 208 ILE A CA 1
ATOM 1546 C C . ILE A 1 208 ? 34.215 48.882 22.728 1.00 6.18 208 ILE A C 1
ATOM 1547 O O . ILE A 1 208 ? 34.762 49.984 22.840 1.00 3.65 208 ILE A O 1
ATOM 1552 N N . LYS A 1 209 ? 32.898 48.731 22.632 1.00 6.21 209 LYS A N 1
ATOM 1553 C CA . LYS A 1 209 ? 32.000 49.873 22.666 1.00 5.59 209 LYS A CA 1
ATOM 1554 C C . LYS A 1 209 ? 32.160 50.629 23.987 1.00 6.04 209 LYS A C 1
ATOM 1555 O O . LYS A 1 209 ? 32.197 51.860 23.998 1.00 5.48 209 LYS A O 1
ATOM 1561 N N . GLU A 1 210 ? 32.256 49.898 25.097 1.00 4.34 210 GLU A N 1
ATOM 1562 C CA . GLU A 1 210 ? 32.423 50.542 26.398 1.00 6.10 210 GLU A CA 1
ATOM 1563 C C . GLU A 1 210 ? 33.713 51.349 26.423 1.00 4.61 210 GLU A C 1
ATOM 1564 O O . GLU A 1 210 ? 33.744 52.474 26.922 1.00 6.18 210 GLU A O 1
ATOM 1570 N N . ALA A 1 211 ? 34.781 50.761 25.894 1.00 6.32 211 ALA A N 1
ATOM 1571 C CA . ALA A 1 211 ? 36.075 51.433 25.862 1.00 6.05 211 ALA A CA 1
ATOM 1572 C C . ALA A 1 211 ? 35.995 52.699 25.013 1.00 7.15 211 ALA A C 1
ATOM 1573 O O . ALA A 1 211 ? 36.520 53.743 25.393 1.00 5.63 211 ALA A O 1
ATOM 1575 N N . VAL A 1 212 ? 35.333 52.606 23.862 1.00 5.43 212 VAL A N 1
ATOM 1576 C CA . VAL A 1 212 ? 35.197 53.761 22.987 1.00 6.04 212 VAL A CA 1
ATOM 1577 C C . VAL A 1 212 ? 34.398 54.867 23.673 1.00 8.09 212 VAL A C 1
ATOM 1578 O O . VAL A 1 212 ? 34.693 56.049 23.502 1.00 8.57 212 VAL A O 1
ATOM 1582 N N . GLN A 1 213 ? 33.395 54.484 24.460 1.00 10.14 213 GLN A N 1
ATOM 1583 C CA . GLN A 1 213 ? 32.579 55.465 25.167 1.00 12.98 213 GLN A CA 1
ATOM 1584 C C . GLN A 1 213 ? 33.472 56.264 26.120 1.00 13.10 213 GLN A C 1
ATOM 1585 O O . GLN A 1 213 ? 33.312 57.474 26.263 1.00 14.67 213 GLN A O 1
ATOM 1591 N N . LYS A 1 214 ? 34.412 55.582 26.768 1.00 12.74 214 LYS A N 1
ATOM 1592 C CA . LYS A 1 214 ? 35.325 56.243 27.696 1.00 12.06 214 LYS A CA 1
ATOM 1593 C C . LYS A 1 214 ? 36.319 57.123 26.933 1.00 11.81 214 LYS A C 1
ATOM 1594 O O . LYS A 1 214 ? 36.685 58.201 27.398 1.00 11.70 214 LYS A O 1
ATOM 1600 N N . ALA A 1 215 ? 36.744 56.661 25.758 1.00 8.14 215 ALA A N 1
ATOM 1601 C CA . ALA A 1 215 ? 37.702 57.400 24.936 1.00 8.69 215 ALA A CA 1
ATOM 1602 C C . ALA A 1 215 ? 37.195 58.785 24.562 1.00 9.58 215 ALA A C 1
ATOM 1603 O O . ALA A 1 215 ? 37.978 59.714 24.371 1.00 9.66 215 ALA A O 1
ATOM 1605 N N . VAL A 1 216 ? 35.879 58.916 24.447 1.00 9.68 216 VAL A N 1
ATOM 1606 C CA . VAL A 1 216 ? 35.268 60.192 24.097 1.00 12.83 216 VAL A CA 1
ATOM 1607 C C . VAL A 1 216 ? 35.361 61.202 25.243 1.00 15.22 216 VAL A C 1
ATOM 1608 O O . VAL A 1 216 ? 35.473 62.406 25.005 1.00 18.10 216 VAL A O 1
ATOM 1612 N N . ASP A 1 217 ? 35.332 60.712 26.479 1.00 15.98 217 ASP A N 1
ATOM 1613 C CA . ASP A 1 217 ? 35.371 61.586 27.653 1.00 20.05 217 ASP A CA 1
ATOM 1614 C C . ASP A 1 217 ? 36.676 61.561 28.462 1.00 21.27 217 ASP A C 1
ATOM 1615 O O . ASP A 1 217 ? 37.233 62.609 28.799 1.00 23.76 217 ASP A O 1
ATOM 1620 N N . TYR A 1 218 ? 37.140 60.357 28.771 1.00 18.89 218 TYR A N 1
ATOM 1621 C CA . TYR A 1 218 ? 38.344 60.114 29.571 1.00 18.45 218 TYR A CA 1
ATOM 1622 C C . TYR A 1 218 ? 39.684 60.630 29.067 1.00 13.97 218 TYR A C 1
ATOM 1623 O O . TYR A 1 218 ? 39.932 60.689 27.865 1.00 12.40 218 TYR A O 1
ATOM 1632 N N . PRO A 1 219 ? 40.571 61.010 30.000 1.00 12.44 219 PRO A N 1
ATOM 1633 C CA . PRO A 1 219 ? 41.899 61.483 29.602 1.00 13.15 219 PRO A CA 1
ATOM 1634 C C . PRO A 1 219 ? 42.546 60.182 29.111 1.00 11.91 219 PRO A C 1
ATOM 1635 O O . PRO A 1 219 ? 42.228 59.108 29.627 1.00 9.91 219 PRO A O 1
ATOM 1639 N N . LEU A 1 220 ? 43.440 60.265 28.133 1.00 10.15 220 LEU A N 1
ATOM 1640 C CA . LEU A 1 220 ? 44.075 59.071 27.573 1.00 12.18 220 LEU A CA 1
ATOM 1641 C C . LEU A 1 220 ? 44.548 58.003 28.560 1.00 10.92 220 LEU A C 1
ATOM 1642 O O . LEU A 1 220 ? 44.147 56.841 28.460 1.00 8.17 220 LEU A O 1
ATOM 1647 N N . TYR A 1 221 ? 45.403 58.386 29.504 1.00 9.59 221 TYR A N 1
ATOM 1648 C CA . TYR A 1 221 ? 45.936 57.429 30.469 1.00 11.93 221 TYR A CA 1
ATOM 1649 C C . TYR A 1 221 ? 44.859 56.622 31.189 1.00 11.89 221 TYR A C 1
ATOM 1650 O O . TYR A 1 221 ? 44.967 55.401 31.304 1.00 10.16 221 TYR A O 1
ATOM 1659 N N . GLU A 1 222 ? 43.826 57.299 31.678 1.00 10.05 222 GLU A N 1
ATOM 1660 C CA . GLU A 1 222 ? 42.753 56.611 32.387 1.00 10.66 222 GLU A CA 1
ATOM 1661 C C . GLU A 1 222 ? 41.843 55.820 31.442 1.00 8.66 222 GLU A C 1
ATOM 1662 O O . GLU A 1 222 ? 41.246 54.819 31.837 1.00 7.77 222 GLU A O 1
ATOM 1668 N N . GLY A 1 223 ? 41.746 56.264 30.192 1.00 7.40 223 GLY A N 1
ATOM 1669 C CA . GLY A 1 223 ? 40.932 55.547 29.226 1.00 6.22 223 GLY A CA 1
ATOM 1670 C C . GLY A 1 223 ? 41.605 54.216 28.938 1.00 5.16 223 GLY A C 1
ATOM 1671 O O . GLY A 1 223 ? 40.947 53.187 28.772 1.00 4.18 223 GLY A O 1
ATOM 1672 N N . MET A 1 224 ? 42.933 54.239 28.885 1.00 3.94 224 MET A N 1
ATOM 1673 C CA . MET A 1 224 ? 43.708 53.030 28.637 1.00 5.57 224 MET A CA 1
ATOM 1674 C C . MET A 1 224 ? 43.660 52.107 29.857 1.00 6.44 224 MET A C 1
ATOM 1675 O O . MET A 1 224 ? 43.701 50.884 29.720 1.00 5.84 224 MET A O 1
ATOM 1680 N N . GLN A 1 225 ? 43.568 52.697 31.046 1.00 7.54 225 GLN A N 1
ATOM 1681 C CA . GLN A 1 225 ? 43.476 51.919 32.282 1.00 6.68 225 GLN A CA 1
ATOM 1682 C C . GLN A 1 225 ? 42.199 51.083 32.254 1.00 7.59 225 GLN A C 1
ATOM 1683 O O . GLN A 1 225 ? 42.190 49.925 32.671 1.00 8.06 225 GLN A O 1
ATOM 1689 N N . PHE A 1 226 ? 41.118 51.685 31.765 1.00 6.91 226 PHE A N 1
ATOM 1690 C CA . PHE A 1 226 ? 39.832 50.998 31.682 1.00 7.05 226 PHE A CA 1
ATOM 1691 C C . PHE A 1 226 ? 39.884 49.976 30.549 1.00 4.93 226 PHE A C 1
ATOM 1692 O O . PHE A 1 226 ? 39.455 48.835 30.700 1.00 5.80 226 PHE A O 1
ATOM 1700 N N . GLU A 1 227 ? 40.414 50.406 29.411 1.00 4.31 227 GLU A N 1
ATOM 1701 C CA . GLU A 1 227 ? 40.530 49.557 28.233 1.00 5.14 227 GLU A CA 1
ATOM 1702 C C . GLU A 1 227 ? 41.173 48.200 28.536 1.00 5.29 227 GLU A C 1
ATOM 1703 O O . GLU A 1 227 ? 40.628 47.151 28.175 1.00 4.87 227 GLU A O 1
ATOM 1709 N N . ARG A 1 228 ? 42.323 48.215 29.202 1.00 3.64 228 ARG A N 1
ATOM 1710 C CA . ARG A 1 228 ? 43.019 46.968 29.510 1.00 5.37 228 ARG A CA 1
ATOM 1711 C C . ARG A 1 228 ? 42.252 46.047 30.459 1.00 5.68 228 ARG A C 1
ATOM 1712 O O . ARG A 1 228 ? 42.443 44.829 30.424 1.00 7.05 228 ARG A O 1
ATOM 1720 N N . LYS A 1 229 ? 41.392 46.611 31.306 1.00 5.91 229 LYS A N 1
ATOM 1721 C CA . LYS A 1 229 ? 40.600 45.784 32.212 1.00 5.28 229 LYS A CA 1
ATOM 1722 C C . LYS A 1 229 ? 39.629 44.958 31.369 1.00 5.27 229 LYS A C 1
ATOM 1723 O O . LYS A 1 229 ? 39.407 43.774 31.638 1.00 3.74 229 LYS A O 1
ATOM 1729 N N . ASN A 1 230 ? 39.049 45.585 30.347 1.00 4.21 230 ASN A N 1
ATOM 1730 C CA . ASN A 1 230 ? 38.133 44.877 29.459 1.00 5.59 230 ASN A CA 1
ATOM 1731 C C . ASN A 1 230 ? 38.920 43.840 28.660 1.00 4.18 230 ASN A C 1
ATOM 1732 O O . ASN A 1 230 ? 38.413 42.758 28.369 1.00 4.65 230 ASN A O 1
ATOM 1737 N N . PHE A 1 231 ? 40.161 44.173 28.313 1.00 3.84 231 PHE A N 1
ATOM 1738 C CA . PHE A 1 231 ? 41.024 43.242 27.585 1.00 3.45 231 PHE A CA 1
ATOM 1739 C C . PHE A 1 231 ? 41.205 41.985 28.450 1.00 5.42 231 PHE A C 1
ATOM 1740 O O . PHE A 1 231 ? 41.065 40.858 27.971 1.00 5.03 231 PHE A O 1
ATOM 1748 N N . TYR A 1 232 ? 41.519 42.184 29.729 1.00 4.95 232 TYR A N 1
ATOM 1749 C CA . TYR A 1 232 ? 41.708 41.056 30.642 1.00 5.40 232 TYR A CA 1
ATOM 1750 C C . TYR A 1 232 ? 40.453 40.197 30.708 1.00 4.95 232 TYR A C 1
ATOM 1751 O O . TYR A 1 232 ? 40.522 38.965 30.657 1.00 4.30 232 TYR A O 1
ATOM 1760 N N . LEU A 1 233 ? 39.307 40.860 30.839 1.00 2.70 233 LEU A N 1
ATOM 1761 C CA . LEU A 1 233 ? 38.024 40.174 30.951 1.00 5.04 233 LEU A CA 1
ATOM 1762 C C . LEU A 1 233 ? 37.675 39.293 29.764 1.00 4.68 233 LEU A C 1
ATOM 1763 O O . LEU A 1 233 ? 37.072 38.232 29.935 1.00 6.36 233 LEU A O 1
ATOM 1768 N N . LEU A 1 234 ? 38.046 39.718 28.561 1.00 4.39 234 LEU A N 1
ATOM 1769 C CA . LEU A 1 234 ? 37.739 38.914 27.387 1.00 5.29 234 LEU A CA 1
ATOM 1770 C C . LEU A 1 234 ? 38.461 37.569 27.408 1.00 5.52 234 LEU A C 1
ATOM 1771 O O . LEU A 1 234 ? 38.026 36.621 26.757 1.00 7.55 234 LEU A O 1
ATOM 1776 N N . PHE A 1 235 ? 39.548 37.470 28.171 1.00 6.30 235 PHE A N 1
ATOM 1777 C CA . PHE A 1 235 ? 40.266 36.203 28.255 1.00 6.46 235 PHE A CA 1
ATOM 1778 C C . PHE A 1 235 ? 39.608 35.227 29.225 1.00 8.02 235 PHE A C 1
ATOM 1779 O O . PHE A 1 235 ? 40.138 34.153 29.506 1.00 8.79 235 PHE A O 1
ATOM 1787 N N . ALA A 1 236 ? 38.440 35.611 29.732 1.00 7.96 236 ALA A N 1
ATOM 1788 C CA . ALA A 1 236 ? 37.681 34.750 30.627 1.00 8.68 236 ALA A CA 1
ATOM 1789 C C . ALA A 1 236 ? 36.565 34.129 29.795 1.00 8.99 236 ALA A C 1
ATOM 1790 O O . ALA A 1 236 ? 35.831 33.260 30.270 1.00 10.34 236 ALA A O 1
ATOM 1792 N N . SER A 1 237 ? 36.448 34.571 28.545 1.00 6.98 237 SER A N 1
ATOM 1793 C CA . SER A 1 237 ? 35.394 34.068 27.669 1.00 7.75 237 SER A CA 1
ATOM 1794 C C . SER A 1 237 ? 35.798 32.850 26.855 1.00 5.68 237 SER A C 1
ATOM 1795 O O . SER A 1 237 ? 36.969 32.672 26.498 1.00 5.52 237 SER A O 1
ATOM 1798 N N . GLU A 1 238 ? 34.815 32.005 26.571 1.00 4.90 238 GLU A N 1
ATOM 1799 C CA . GLU A 1 238 ? 35.049 30.821 25.763 1.00 7.76 238 GLU A CA 1
ATOM 1800 C C . GLU A 1 238 ? 35.259 31.293 24.326 1.00 5.34 238 GLU A C 1
ATOM 1801 O O . GLU A 1 238 ? 35.995 30.670 23.562 1.00 5.96 238 GLU A O 1
ATOM 1807 N N . ASP A 1 239 ? 34.625 32.410 23.971 1.00 5.57 239 ASP A N 1
ATOM 1808 C CA . ASP A 1 239 ? 34.760 32.957 22.622 1.00 6.95 239 ASP A CA 1
ATOM 1809 C C . ASP A 1 239 ? 36.206 33.325 22.303 1.00 6.70 239 ASP A C 1
ATOM 1810 O O . ASP A 1 239 ? 36.628 33.254 21.149 1.00 8.96 239 ASP A O 1
ATOM 1815 N N . GLN A 1 240 ? 36.966 33.733 23.315 1.00 6.06 240 GLN A N 1
ATOM 1816 C CA . GLN A 1 240 ? 38.364 34.077 23.086 1.00 6.43 240 GLN A CA 1
ATOM 1817 C C . GLN A 1 240 ? 39.117 32.806 22.694 1.00 6.24 240 GLN A C 1
ATOM 1818 O O . GLN A 1 240 ? 39.947 32.816 21.785 1.00 7.28 240 GLN A O 1
ATOM 1824 N N . LYS A 1 241 ? 38.822 31.709 23.382 1.00 6.38 241 LYS A N 1
ATOM 1825 C CA . LYS A 1 241 ? 39.459 30.435 23.067 1.00 6.60 241 LYS A CA 1
ATOM 1826 C C . LYS A 1 241 ? 39.062 29.989 21.658 1.00 7.04 241 LYS A C 1
ATOM 1827 O O . LYS A 1 241 ? 39.906 29.545 20.879 1.00 7.06 241 LYS A O 1
ATOM 1833 N N . GLU A 1 242 ? 37.776 30.114 21.342 1.00 7.99 242 GLU A N 1
ATOM 1834 C CA . GLU A 1 242 ? 37.248 29.735 20.029 1.00 8.42 242 GLU A CA 1
ATOM 1835 C C . GLU A 1 242 ? 37.877 30.565 18.911 1.00 9.55 242 GLU A C 1
ATOM 1836 O O . GLU A 1 242 ? 38.296 30.024 17.883 1.00 8.17 242 GLU A O 1
ATOM 1842 N N . GLY A 1 243 ? 37.949 31.877 19.118 1.00 7.59 243 GLY A N 1
ATOM 1843 C CA . GLY A 1 243 ? 38.527 32.747 18.109 1.00 7.29 243 GLY A CA 1
ATOM 1844 C C . GLY A 1 243 ? 39.959 32.391 17.753 1.00 9.16 243 GLY A C 1
ATOM 1845 O O . GLY A 1 243 ? 40.333 32.368 16.580 1.00 8.56 243 GLY A O 1
ATOM 1846 N N . MET A 1 244 ? 40.767 32.102 18.765 1.00 9.03 244 MET A N 1
ATOM 1847 C CA . MET A 1 244 ? 42.162 31.767 18.524 1.00 10.81 244 MET A CA 1
ATOM 1848 C C . MET A 1 244 ? 42.344 30.361 17.957 1.00 9.99 244 MET A C 1
ATOM 1849 O O . MET A 1 244 ? 43.253 30.126 17.162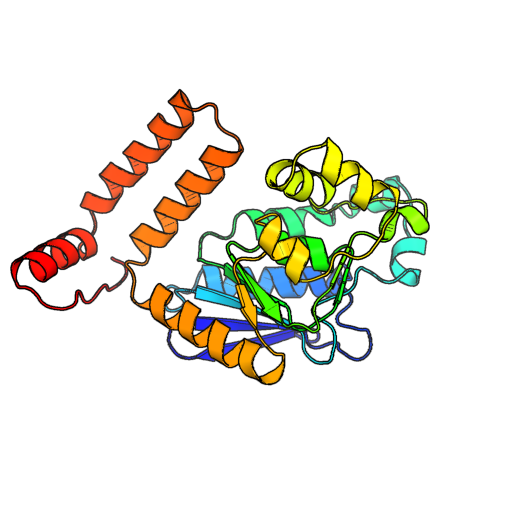 1.00 11.05 244 MET A O 1
ATOM 1854 N N . ALA A 1 245 ? 41.478 29.430 18.346 1.00 8.20 245 ALA A N 1
ATOM 1855 C CA . ALA A 1 245 ? 41.574 28.073 17.817 1.00 9.18 245 ALA A CA 1
ATOM 1856 C C . ALA A 1 245 ? 41.159 28.105 16.343 1.00 10.87 245 ALA A C 1
ATOM 1857 O O . ALA A 1 245 ? 41.769 27.447 15.500 1.00 10.16 245 ALA A O 1
ATOM 1859 N N . ALA A 1 246 ? 40.122 28.881 16.041 1.00 9.72 246 ALA A N 1
ATOM 1860 C CA . ALA A 1 246 ? 39.627 29.005 14.672 1.00 10.90 246 ALA A CA 1
ATOM 1861 C C . ALA A 1 246 ? 40.683 29.637 13.771 1.00 11.87 246 ALA A C 1
ATOM 1862 O O . ALA A 1 246 ? 40.846 29.238 12.618 1.00 13.01 246 ALA A O 1
ATOM 1864 N N . PHE A 1 247 ? 41.392 30.630 14.297 1.00 11.82 247 PHE A N 1
ATOM 1865 C CA . PHE A 1 247 ? 42.430 31.301 13.524 1.00 15.45 247 PHE A CA 1
ATOM 1866 C C . PHE A 1 247 ? 43.551 30.329 13.165 1.00 15.14 247 PHE A C 1
ATOM 1867 O O . PHE A 1 247 ? 44.021 30.304 12.027 1.00 14.47 247 PHE A O 1
ATOM 1875 N N . LEU A 1 248 ? 43.980 29.539 14.146 1.00 13.96 248 LEU A N 1
ATOM 1876 C CA . LEU A 1 248 ? 45.049 28.562 13.944 1.00 14.26 248 LEU A CA 1
ATOM 1877 C C . LEU A 1 248 ? 44.627 27.454 12.985 1.00 14.77 248 LEU A C 1
ATOM 1878 O O . LEU A 1 248 ? 45.435 26.959 12.201 1.00 14.93 248 LEU A O 1
ATOM 1883 N N . GLU A 1 249 ? 43.358 27.067 13.055 1.00 13.52 249 GLU A N 1
ATOM 1884 C CA . GLU A 1 249 ? 42.838 26.012 12.199 1.00 14.02 249 GLU A CA 1
ATOM 1885 C C . GLU A 1 249 ? 42.413 26.539 10.836 1.00 13.93 249 GLU A C 1
ATOM 1886 O O . GLU A 1 249 ? 41.995 25.773 9.970 1.00 13.38 249 GLU A O 1
ATOM 1892 N N . LYS A 1 250 ? 42.527 27.850 10.655 1.00 12.22 250 LYS A N 1
ATOM 1893 C CA . LYS A 1 250 ? 42.157 28.498 9.406 1.00 14.95 250 LYS A CA 1
ATOM 1894 C C . LYS A 1 250 ? 40.710 28.210 9.014 1.00 15.06 250 LYS A C 1
ATOM 1895 O O . LYS A 1 250 ? 40.422 27.842 7.870 1.00 13.43 250 LYS A O 1
ATOM 1901 N N . ARG A 1 251 ? 39.806 28.375 9.977 1.00 11.70 251 ARG A N 1
ATOM 1902 C CA . ARG A 1 251 ? 38.378 28.167 9.761 1.00 11.29 251 ARG A CA 1
ATOM 1903 C C . ARG A 1 251 ? 37.642 29.357 10.374 1.00 11.43 251 ARG A C 1
ATOM 1904 O O . ARG A 1 251 ? 38.208 30.094 11.184 1.00 11.20 251 ARG A O 1
ATOM 1912 N N . LYS A 1 252 ? 36.386 29.547 9.991 1.00 11.46 252 LYS A N 1
ATOM 1913 C CA . LYS A 1 252 ? 35.604 30.651 10.536 1.00 11.41 252 LYS A CA 1
ATOM 1914 C C . LYS A 1 252 ? 35.275 30.398 12.002 1.00 9.81 252 LYS A C 1
ATOM 1915 O O . LYS A 1 252 ? 34.931 29.279 12.383 1.00 10.51 252 LYS A O 1
ATOM 1921 N N . PRO A 1 253 ? 35.392 31.432 12.850 1.00 7.92 253 PRO A N 1
ATOM 1922 C CA . PRO A 1 253 ? 35.078 31.254 14.271 1.00 8.15 253 PRO A CA 1
ATOM 1923 C C . PRO A 1 253 ? 33.559 31.217 14.444 1.00 8.03 253 PRO A C 1
ATOM 1924 O O . PRO A 1 253 ? 32.823 31.818 13.656 1.00 9.91 253 PRO A O 1
ATOM 1928 N N . ARG A 1 254 ? 33.095 30.503 15.464 1.00 8.44 254 ARG A N 1
ATOM 1929 C CA . ARG A 1 254 ? 31.667 30.385 15.734 1.00 8.40 254 ARG A CA 1
ATOM 1930 C C . ARG A 1 254 ? 31.419 30.906 17.148 1.00 8.01 254 ARG A C 1
ATOM 1931 O O . ARG A 1 254 ? 31.330 30.136 18.102 1.00 10.07 254 ARG A O 1
ATOM 1939 N N . PHE A 1 255 ? 31.315 32.224 17.275 1.00 8.08 255 PHE A N 1
ATOM 1940 C CA . PHE A 1 255 ? 31.117 32.852 18.577 1.00 6.31 255 PHE A CA 1
ATOM 1941 C C . PHE A 1 255 ? 29.727 32.626 19.158 1.00 8.79 255 PHE A C 1
ATOM 1942 O O . PHE A 1 255 ? 28.727 32.670 18.441 1.00 8.57 255 PHE A O 1
ATOM 1950 N N . GLN A 1 256 ? 29.674 32.394 20.468 1.00 6.01 256 GLN A N 1
ATOM 1951 C CA . GLN A 1 256 ? 28.412 32.129 21.149 1.00 8.21 256 GLN A CA 1
ATOM 1952 C C . GLN A 1 256 ? 28.040 33.157 22.218 1.00 8.96 256 GLN A C 1
ATOM 1953 O O . GLN A 1 256 ? 27.024 33.013 22.892 1.00 11.42 256 GLN A O 1
ATOM 1959 N N . GLY A 1 257 ? 28.862 34.189 22.377 1.00 9.02 257 GLY A N 1
ATOM 1960 C CA . GLY A 1 257 ? 28.568 35.212 23.365 1.00 8.63 257 GLY A CA 1
ATOM 1961 C C . GLY A 1 257 ? 28.809 34.778 24.798 1.00 8.68 257 GLY A C 1
ATOM 1962 O O . GLY A 1 257 ? 28.086 35.190 25.705 1.00 9.49 257 GLY A O 1
ATOM 1963 N N . LYS A 1 258 ? 29.823 33.942 25.003 1.00 8.65 258 LYS A N 1
ATOM 1964 C CA . LYS A 1 258 ? 30.174 33.460 26.336 1.00 7.88 258 LYS A CA 1
ATOM 1965 C C . LYS A 1 258 ? 31.676 33.201 26.397 1.00 8.48 258 LYS A C 1
ATOM 1966 O O . LYS A 1 258 ? 32.338 33.357 25.349 1.00 13.93 258 LYS A O 1
#

B-factor: mean 13.93, std 9.5, range [2.51, 72.13]

Nearest PDB structures (foldseek):
  2qq3-assembly2_L  TM=9.913E-01  e=6.600E-49  Geobacillus kaustophilus
  3h81-assembly1_A  TM=9.783E-01  e=1.239E-31  Mycobacterium tuberculosis
  4fjw-assembly1_D  TM=9.798E-01  e=7.779E-31  Mycobacterium tuberculosis
  1dub-assembly1_B  TM=9.666E-01  e=2.261E-30  Rattus norvegicus
  4fzw-assembly1_B  TM=9.701E-01  e=1.066E-28  Escherichia coli K-12

CATH classification: 3.90.226.10 (+1 more: 1.10.12.10)